Protein AF-A0A521UTS9-F1 (afdb_monomer)

Mean predicted aligned error: 3.98 Å

Structure (mmCIF, N/CA/C/O backbone):
data_AF-A0A521UTS9-F1
#
_entry.id   AF-A0A521UTS9-F1
#
loop_
_atom_site.group_PDB
_atom_site.id
_atom_site.type_symbol
_atom_site.label_atom_id
_atom_site.label_alt_id
_atom_site.label_comp_id
_atom_site.label_asym_id
_atom_site.label_entity_id
_atom_site.label_seq_id
_atom_site.pdbx_PDB_ins_code
_atom_site.Cartn_x
_atom_site.Cartn_y
_atom_site.Cartn_z
_atom_site.occupancy
_atom_site.B_iso_or_equiv
_atom_site.auth_seq_id
_atom_site.auth_comp_id
_atom_site.auth_asym_id
_atom_site.auth_atom_id
_atom_site.pdbx_PDB_model_num
ATOM 1 N N . MET A 1 1 ? 2.940 -6.230 -31.001 1.00 68.81 1 MET A N 1
ATOM 2 C CA . MET A 1 1 ? 2.112 -7.121 -30.153 1.00 68.81 1 MET A CA 1
ATOM 3 C C . MET A 1 1 ? 2.941 -8.11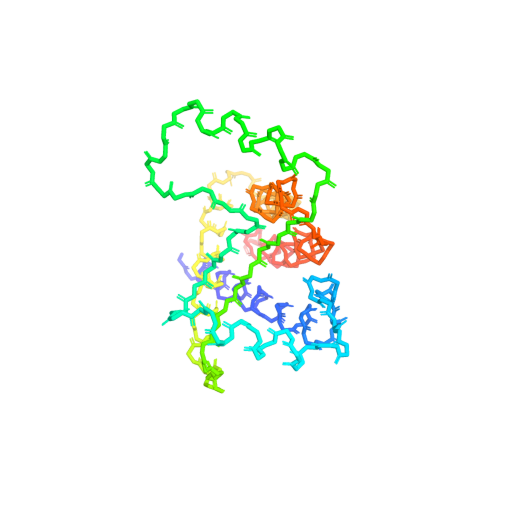3 -29.334 1.00 68.81 1 MET A C 1
ATOM 5 O O . MET A 1 1 ? 2.906 -7.998 -28.119 1.00 68.81 1 MET A O 1
ATOM 9 N N . LYS A 1 2 ? 3.747 -9.016 -29.929 1.00 85.44 2 LYS A N 1
ATOM 10 C CA . LYS A 1 2 ? 4.565 -9.989 -29.156 1.00 85.44 2 LYS A CA 1
ATOM 11 C C . LYS A 1 2 ? 5.476 -9.336 -28.099 1.00 85.44 2 LYS A C 1
ATOM 13 O O . LYS A 1 2 ? 5.487 -9.767 -26.956 1.00 85.44 2 LYS A O 1
ATOM 18 N N . LYS A 1 3 ? 6.152 -8.234 -28.456 1.00 90.62 3 LYS A N 1
ATOM 19 C CA . LYS A 1 3 ? 7.012 -7.467 -27.535 1.00 90.62 3 LYS A CA 1
ATOM 20 C C . LYS A 1 3 ? 6.255 -6.943 -26.307 1.00 90.62 3 LYS A C 1
ATOM 22 O O . LYS A 1 3 ? 6.769 -7.046 -25.202 1.00 90.62 3 LYS A O 1
ATOM 27 N N . GLN A 1 4 ? 5.042 -6.421 -26.497 1.00 94.25 4 GLN A N 1
ATOM 28 C CA . GLN A 1 4 ? 4.205 -5.910 -25.406 1.00 94.25 4 GLN A CA 1
ATOM 29 C C . GLN A 1 4 ? 3.688 -7.044 -24.523 1.00 94.25 4 GLN A C 1
ATOM 31 O O . GLN A 1 4 ? 3.739 -6.920 -23.309 1.00 94.25 4 GLN A O 1
ATOM 36 N N . LEU A 1 5 ? 3.285 -8.172 -25.118 1.00 97.06 5 LEU A N 1
ATOM 37 C CA . LEU A 1 5 ? 2.848 -9.344 -24.360 1.00 97.06 5 LEU A CA 1
ATOM 38 C C . LEU A 1 5 ? 3.951 -9.853 -23.421 1.00 97.06 5 LEU A C 1
ATO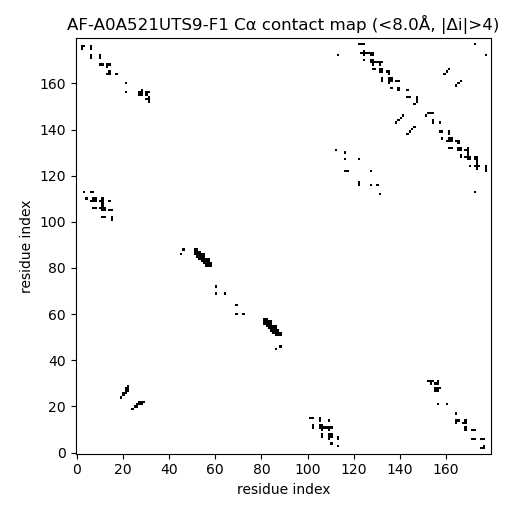M 40 O O . LEU A 1 5 ? 3.704 -10.037 -22.235 1.00 97.06 5 LEU A O 1
ATOM 44 N N . THR A 1 6 ? 5.179 -10.021 -23.923 1.00 97.69 6 THR A N 1
ATOM 45 C CA . THR A 1 6 ? 6.315 -10.430 -23.081 1.00 97.69 6 THR A CA 1
ATOM 46 C C . THR A 1 6 ? 6.632 -9.390 -22.007 1.00 97.69 6 THR A C 1
ATOM 48 O O . THR A 1 6 ? 6.890 -9.762 -20.866 1.00 97.69 6 THR A O 1
ATOM 51 N N . ALA A 1 7 ? 6.568 -8.096 -22.347 1.00 97.88 7 ALA A N 1
ATOM 52 C CA . ALA A 1 7 ? 6.775 -7.014 -21.387 1.00 97.88 7 ALA A CA 1
ATOM 53 C C . ALA A 1 7 ? 5.783 -7.120 -20.218 1.00 97.88 7 ALA A C 1
ATOM 55 O O . ALA A 1 7 ? 6.201 -7.125 -19.064 1.00 97.88 7 ALA A O 1
ATOM 56 N N . THR A 1 8 ? 4.497 -7.277 -20.542 1.00 98.50 8 THR A N 1
ATOM 57 C CA . THR A 1 8 ? 3.388 -7.407 -19.595 1.00 98.50 8 THR A CA 1
ATOM 58 C C . THR A 1 8 ? 3.524 -8.640 -18.716 1.00 98.50 8 THR A C 1
ATOM 60 O O . THR A 1 8 ? 3.451 -8.514 -17.500 1.00 98.50 8 THR A O 1
ATOM 63 N N . VAL A 1 9 ? 3.739 -9.821 -19.304 1.00 98.62 9 VAL A N 1
ATOM 64 C CA . VAL A 1 9 ? 3.793 -11.074 -18.537 1.00 98.62 9 VAL A CA 1
ATOM 65 C C . VAL A 1 9 ? 4.951 -11.053 -17.545 1.00 98.62 9 VAL A C 1
ATOM 67 O O . VAL A 1 9 ? 4.753 -11.343 -16.370 1.00 98.62 9 VAL A O 1
ATOM 70 N N . VAL A 1 10 ? 6.149 -10.665 -17.987 1.00 98.62 10 VAL A N 1
ATOM 71 C CA . VAL A 1 10 ? 7.324 -10.662 -17.106 1.00 98.62 10 VAL A CA 1
ATOM 72 C C . VAL A 1 10 ? 7.216 -9.565 -16.046 1.00 98.62 10 VAL A C 1
ATOM 74 O O . VAL A 1 10 ? 7.507 -9.831 -14.886 1.00 98.62 10 VAL A O 1
ATOM 77 N N . ALA A 1 11 ? 6.743 -8.364 -16.399 1.00 98.75 11 ALA A N 1
ATOM 78 C CA . ALA A 1 11 ? 6.516 -7.314 -15.408 1.00 98.75 11 ALA A CA 1
ATOM 79 C C . ALA A 1 11 ? 5.457 -7.730 -14.375 1.00 98.75 11 ALA A C 1
ATOM 81 O O . ALA A 1 11 ? 5.694 -7.557 -13.188 1.00 98.75 11 ALA A O 1
ATOM 82 N N . GLY A 1 12 ? 4.345 -8.345 -14.790 1.00 98.62 12 GLY A N 1
ATOM 83 C CA . GLY A 1 12 ? 3.326 -8.845 -13.863 1.00 98.62 12 GLY A CA 1
ATOM 84 C C . GLY A 1 12 ? 3.862 -9.931 -12.928 1.00 98.62 12 GLY A C 1
ATOM 85 O O . GLY A 1 12 ? 3.577 -9.903 -11.738 1.00 98.62 12 GLY A O 1
ATOM 86 N N . ILE A 1 13 ? 4.721 -10.831 -13.422 1.00 98.69 13 ILE A N 1
ATOM 87 C CA . ILE A 1 13 ? 5.405 -11.818 -12.569 1.00 98.69 13 ILE A CA 1
ATOM 88 C C . ILE A 1 13 ? 6.350 -11.133 -11.572 1.00 98.69 13 ILE A C 1
ATOM 90 O O . ILE A 1 13 ? 6.403 -11.554 -10.422 1.00 98.69 13 ILE A O 1
ATOM 94 N N . ILE A 1 14 ? 7.074 -10.084 -11.978 1.00 98.69 14 ILE A N 1
ATOM 95 C CA . ILE A 1 14 ? 7.928 -9.304 -11.066 1.00 98.69 14 ILE A CA 1
ATOM 96 C C . ILE A 1 14 ? 7.086 -8.663 -9.959 1.00 98.69 14 ILE A C 1
ATOM 98 O O . ILE A 1 14 ? 7.451 -8.775 -8.790 1.00 98.69 14 ILE A O 1
ATOM 102 N N . LEU A 1 15 ? 5.959 -8.031 -10.314 1.00 98.56 15 LEU A N 1
ATOM 103 C CA . LEU A 1 15 ? 5.040 -7.434 -9.342 1.00 98.56 15 LEU A CA 1
ATOM 104 C C . LEU A 1 15 ? 4.539 -8.494 -8.348 1.00 98.56 15 LEU A C 1
ATOM 106 O O . LEU A 1 15 ? 4.684 -8.300 -7.142 1.00 98.56 15 LEU A O 1
ATOM 110 N N . PHE A 1 16 ? 4.047 -9.627 -8.848 1.00 98.06 16 PHE A N 1
ATOM 111 C CA . PHE A 1 16 ? 3.505 -10.713 -8.030 1.00 98.06 16 PHE A CA 1
ATOM 112 C C . PHE A 1 16 ? 4.560 -11.358 -7.120 1.00 98.06 16 PHE A C 1
ATOM 114 O O . PHE A 1 16 ? 4.338 -11.566 -5.929 1.00 98.06 16 PHE A O 1
ATOM 121 N N . ALA A 1 17 ? 5.745 -11.653 -7.658 1.00 98.00 17 ALA A N 1
ATOM 122 C CA . ALA A 1 17 ? 6.826 -12.262 -6.889 1.00 98.00 17 ALA A CA 1
ATOM 123 C C . ALA A 1 17 ? 7.334 -11.327 -5.784 1.00 98.00 17 ALA A C 1
ATOM 125 O O . ALA A 1 17 ? 7.634 -11.787 -4.681 1.00 98.00 17 ALA A O 1
ATOM 126 N N . TRP A 1 18 ? 7.400 -10.020 -6.054 1.00 98.19 18 TRP A N 1
ATOM 127 C CA . TRP A 1 18 ? 7.794 -9.043 -5.046 1.00 98.19 18 TRP A CA 1
ATOM 128 C C . TRP A 1 18 ? 6.834 -9.021 -3.857 1.00 98.19 18 TRP A C 1
ATOM 130 O O . TRP A 1 18 ? 7.312 -8.965 -2.733 1.00 98.19 18 TRP A O 1
ATOM 140 N N . GLN A 1 19 ? 5.518 -9.142 -4.069 1.00 95.19 19 GLN A N 1
ATOM 141 C CA . GLN A 1 19 ? 4.546 -9.188 -2.965 1.00 95.19 19 GLN A CA 1
ATOM 142 C C . GLN A 1 19 ? 4.855 -10.332 -1.988 1.00 95.19 19 GLN A C 1
ATOM 144 O O . GLN A 1 19 ? 4.824 -10.147 -0.775 1.00 95.19 19 GLN A O 1
ATOM 149 N N . PHE A 1 20 ? 5.214 -11.517 -2.491 1.00 92.88 20 PHE A N 1
ATOM 150 C CA . PHE A 1 20 ? 5.638 -12.614 -1.618 1.00 92.88 20 PHE A CA 1
ATOM 151 C C . PHE A 1 20 ? 6.921 -12.266 -0.852 1.00 92.88 20 PHE A C 1
ATOM 153 O O . PHE A 1 20 ? 7.034 -12.539 0.343 1.00 92.88 20 PHE A O 1
ATOM 160 N N . VAL A 1 21 ? 7.889 -11.647 -1.528 1.00 96.81 21 VAL A N 1
ATOM 161 C CA . VAL A 1 21 ? 9.152 -11.245 -0.903 1.00 96.81 21 VAL A CA 1
ATOM 162 C C . VAL A 1 21 ? 8.919 -10.192 0.182 1.00 96.81 21 VAL A C 1
ATOM 164 O O . VAL A 1 21 ? 9.443 -10.352 1.283 1.00 96.81 21 VAL A O 1
ATOM 167 N N . SER A 1 22 ? 8.124 -9.154 -0.083 1.00 96.75 22 SER A N 1
ATOM 168 C CA . SER A 1 22 ? 7.889 -8.061 0.862 1.00 96.75 22 SER A CA 1
ATOM 169 C C . SER A 1 22 ? 7.083 -8.513 2.078 1.00 96.75 22 SER A C 1
ATOM 171 O O . SER A 1 22 ? 7.463 -8.192 3.204 1.00 96.75 22 SER A O 1
ATOM 173 N N . TRP A 1 23 ? 6.031 -9.313 1.880 1.00 95.06 23 TRP A N 1
ATOM 174 C CA . TRP A 1 23 ? 5.165 -9.778 2.967 1.00 95.06 23 TRP A CA 1
ATOM 175 C C . TRP A 1 23 ? 5.730 -10.978 3.725 1.00 95.06 23 TRP A C 1
ATOM 177 O O . TRP A 1 23 ? 5.789 -10.950 4.950 1.00 95.06 23 TRP A O 1
ATOM 187 N N . ALA A 1 24 ? 6.138 -12.038 3.026 1.00 91.31 24 ALA A N 1
ATOM 188 C CA . ALA A 1 24 ? 6.469 -13.309 3.667 1.00 91.31 24 ALA A CA 1
ATOM 189 C C . ALA A 1 24 ? 7.967 -13.468 3.945 1.00 91.31 24 ALA A C 1
ATOM 191 O O . ALA A 1 24 ? 8.344 -13.905 5.029 1.00 91.31 24 ALA A O 1
ATOM 192 N N . ALA A 1 25 ? 8.828 -13.137 2.977 1.00 95.19 25 ALA A N 1
ATOM 193 C CA . ALA A 1 25 ? 10.262 -13.411 3.105 1.00 95.19 25 ALA A CA 1
ATOM 194 C C . ALA A 1 25 ? 11.002 -12.351 3.935 1.00 95.19 25 ALA A C 1
ATOM 196 O O . ALA A 1 25 ? 11.866 -12.692 4.740 1.00 95.19 25 ALA A O 1
ATOM 197 N N . LEU A 1 26 ? 10.681 -11.073 3.723 1.00 96.00 26 LEU A N 1
ATOM 198 C CA . LEU A 1 26 ? 11.345 -9.939 4.369 1.00 96.00 26 LEU A CA 1
ATOM 199 C C . LEU A 1 26 ? 10.515 -9.317 5.496 1.00 96.00 26 LEU A C 1
ATOM 201 O O . LEU A 1 26 ? 11.066 -8.560 6.290 1.00 96.00 26 LEU A O 1
ATOM 205 N N . ASN A 1 27 ? 9.215 -9.628 5.567 1.00 95.25 27 ASN A N 1
ATOM 206 C CA . ASN A 1 27 ? 8.275 -9.069 6.542 1.00 95.25 27 ASN A CA 1
ATOM 207 C C . ASN A 1 27 ? 8.352 -7.533 6.642 1.00 95.25 27 ASN A C 1
ATOM 209 O O . ASN A 1 27 ? 8.296 -6.945 7.723 1.00 95.25 27 ASN A O 1
ATOM 213 N N . ILE A 1 28 ? 8.494 -6.873 5.492 1.00 96.44 28 ILE A N 1
ATOM 214 C CA . ILE A 1 28 ? 8.571 -5.412 5.394 1.00 96.44 28 ILE A CA 1
ATOM 215 C C . ILE A 1 28 ? 7.271 -4.782 5.919 1.00 96.44 28 ILE A C 1
ATOM 217 O O . ILE A 1 28 ? 7.302 -3.690 6.480 1.00 96.44 28 ILE A O 1
ATOM 221 N N . HIS A 1 29 ? 6.155 -5.505 5.794 1.00 96.75 29 HIS A N 1
ATOM 222 C CA . HIS A 1 29 ? 4.838 -5.077 6.251 1.00 96.75 29 HIS A CA 1
ATOM 223 C C . HIS A 1 29 ? 4.484 -5.489 7.692 1.00 96.75 29 HIS A C 1
ATOM 225 O O . HIS A 1 29 ? 3.326 -5.421 8.103 1.00 96.75 29 HIS A O 1
ATOM 231 N N . GLY A 1 30 ? 5.453 -5.950 8.487 1.00 93.69 30 GLY A N 1
ATOM 232 C CA . GLY A 1 30 ? 5.182 -6.381 9.862 1.00 93.69 30 GLY A CA 1
ATOM 233 C C . GLY A 1 30 ? 4.693 -5.252 10.778 1.00 93.69 30 GLY A C 1
ATOM 234 O O . GLY A 1 30 ? 4.075 -5.514 11.805 1.00 93.69 30 GLY A O 1
ATOM 235 N N . SER A 1 31 ? 4.954 -3.992 10.420 1.00 92.19 31 SER A N 1
ATOM 236 C CA . SER A 1 31 ? 4.551 -2.818 11.206 1.00 92.19 31 SER A CA 1
ATOM 237 C C . SER A 1 31 ? 3.088 -2.407 11.010 1.00 92.19 31 SER A C 1
ATOM 239 O O . SER A 1 31 ? 2.557 -1.611 11.786 1.00 92.19 31 SER A O 1
ATOM 241 N N . GLU A 1 32 ? 2.445 -2.939 9.975 1.00 93.25 32 GLU A N 1
ATOM 242 C CA . GLU A 1 32 ? 1.083 -2.634 9.556 1.00 93.25 32 GLU A CA 1
ATOM 243 C C . GLU A 1 32 ? 0.055 -3.366 10.428 1.00 93.25 32 GLU A C 1
ATOM 245 O O . GLU A 1 32 ? -1.085 -2.921 10.548 1.00 93.25 32 GLU A O 1
ATOM 250 N N . THR A 1 33 ? 0.460 -4.461 11.079 1.00 90.75 33 THR A N 1
ATOM 251 C CA . THR A 1 33 ? -0.376 -5.238 11.999 1.00 90.75 33 THR A CA 1
ATOM 252 C C . THR A 1 33 ? 0.395 -5.566 13.269 1.00 90.75 33 THR A C 1
ATOM 254 O O . THR A 1 33 ? 1.414 -6.251 13.223 1.00 90.75 33 THR A O 1
ATOM 257 N N . GLN A 1 34 ? -0.100 -5.113 14.418 1.00 91.19 34 GLN A N 1
ATOM 258 C CA . GLN A 1 34 ? 0.551 -5.349 15.706 1.00 91.19 34 GLN A CA 1
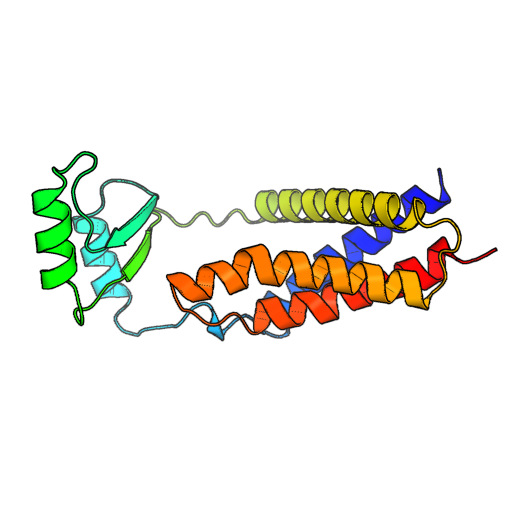ATOM 259 C C . GLN A 1 34 ? -0.068 -6.538 16.442 1.00 91.19 34 GLN A C 1
ATOM 261 O O . GLN A 1 34 ? -1.286 -6.701 16.479 1.00 91.19 34 GLN A O 1
ATOM 266 N N . TYR A 1 35 ? 0.787 -7.346 17.067 1.00 94.81 35 TYR A N 1
ATOM 267 C CA . TYR A 1 35 ? 0.368 -8.403 17.981 1.00 94.81 35 TYR A CA 1
ATOM 268 C C . TYR A 1 35 ? 0.026 -7.833 19.365 1.00 94.81 35 TYR A C 1
ATOM 270 O O . TYR A 1 35 ? 0.684 -6.912 19.851 1.00 94.81 35 TYR A O 1
ATOM 278 N N . THR A 1 36 ? -0.967 -8.427 20.029 1.00 95.75 36 THR A N 1
ATOM 279 C CA . THR A 1 36 ? -1.275 -8.168 21.437 1.00 95.75 36 THR A CA 1
ATOM 280 C C . THR A 1 36 ? -1.640 -9.464 22.151 1.00 95.75 36 THR A C 1
ATOM 282 O O . THR A 1 36 ? -2.404 -10.281 21.639 1.00 95.75 36 THR A O 1
ATOM 285 N N . GLU A 1 37 ? -1.134 -9.639 23.370 1.00 98.00 37 GLU A N 1
ATOM 286 C CA . GLU A 1 37 ? -1.442 -10.800 24.216 1.00 98.00 37 GLU A CA 1
ATOM 287 C C . GLU A 1 37 ? -2.931 -10.857 24.602 1.00 98.00 37 GLU A C 1
ATOM 289 O O . GLU A 1 37 ? -3.484 -11.934 24.812 1.00 98.00 37 GLU A O 1
ATOM 294 N N . ASN A 1 38 ? -3.619 -9.708 24.597 1.00 97.81 38 ASN A N 1
ATOM 295 C CA . ASN A 1 38 ? -5.040 -9.594 24.935 1.00 97.81 38 ASN A CA 1
ATOM 296 C C . ASN A 1 38 ? -5.990 -9.933 23.772 1.00 97.81 38 ASN A C 1
ATOM 298 O O . ASN A 1 38 ? -7.202 -9.748 23.897 1.00 97.81 38 ASN A O 1
ATOM 302 N N . GLN A 1 39 ? -5.478 -10.433 22.641 1.00 97.00 39 GLN A N 1
ATOM 303 C CA . GLN A 1 39 ? -6.282 -10.712 21.445 1.00 97.00 39 GLN A CA 1
ATOM 304 C C . GLN A 1 39 ? -7.477 -11.638 21.717 1.00 97.00 39 GLN A C 1
ATOM 306 O O . GLN A 1 39 ? -8.532 -11.444 21.124 1.00 97.00 39 GLN A O 1
ATOM 311 N N . GLY A 1 40 ? -7.355 -12.596 22.646 1.00 97.75 40 GLY A N 1
ATOM 312 C CA . GLY A 1 40 ? -8.452 -13.499 23.010 1.00 97.75 40 GLY A CA 1
ATOM 313 C C . GLY A 1 40 ? -9.646 -12.757 23.614 1.00 97.75 40 GLY A C 1
ATOM 314 O O . GLY A 1 40 ? -10.759 -12.874 23.110 1.00 97.75 40 GLY A O 1
ATOM 315 N N . ALA A 1 41 ? -9.396 -11.923 24.628 1.00 98.12 41 ALA A N 1
ATOM 316 C CA . ALA A 1 41 ? -10.433 -11.119 25.274 1.00 98.12 41 ALA A CA 1
ATOM 317 C C . ALA A 1 41 ? -11.053 -10.090 24.312 1.00 98.12 41 ALA A C 1
ATOM 319 O O . ALA A 1 41 ? -12.261 -9.858 24.328 1.00 98.12 41 ALA A O 1
ATOM 320 N N . ILE A 1 42 ? -10.234 -9.496 23.436 1.00 97.19 42 ILE A N 1
ATOM 321 C CA . ILE A 1 42 ? -10.709 -8.556 22.413 1.00 97.19 42 ILE A CA 1
ATOM 322 C C . ILE A 1 42 ? -11.631 -9.273 21.419 1.00 97.19 42 ILE A C 1
ATOM 324 O O . ILE A 1 42 ? -12.724 -8.786 21.141 1.00 97.19 42 ILE A O 1
ATOM 328 N N . LEU A 1 43 ? -11.226 -10.436 20.900 1.00 97.19 43 LEU A N 1
ATOM 329 C CA . LEU A 1 43 ? -12.030 -11.210 19.953 1.00 97.19 43 LEU A CA 1
ATOM 330 C C . LEU A 1 43 ? -13.336 -11.711 20.576 1.00 97.19 43 LEU A C 1
ATOM 332 O O . LEU A 1 43 ? -14.366 -11.679 19.904 1.00 97.19 43 LEU A O 1
ATOM 336 N N . GLU A 1 44 ? -13.318 -12.119 21.847 1.00 97.56 44 GLU A N 1
ATOM 337 C CA . GLU A 1 44 ? -14.528 -12.498 22.581 1.00 97.56 44 GLU A CA 1
ATOM 338 C C . GLU A 1 44 ? -15.510 -11.321 22.657 1.00 97.56 44 GLU A C 1
ATOM 340 O O . GLU A 1 44 ? -16.658 -11.449 22.222 1.00 97.56 44 GLU A O 1
ATOM 345 N N . ALA A 1 45 ? -15.042 -10.145 23.090 1.00 97.44 45 ALA A N 1
ATOM 346 C CA . ALA A 1 45 ? -15.863 -8.939 23.160 1.00 97.44 45 ALA A CA 1
ATOM 347 C C . ALA A 1 45 ? -16.419 -8.527 21.787 1.00 97.44 45 ALA A C 1
ATOM 349 O O . ALA A 1 45 ? -17.596 -8.182 21.680 1.00 97.44 45 ALA A O 1
ATOM 350 N N . LEU A 1 46 ? -15.611 -8.601 20.724 1.00 97.31 46 LEU A N 1
ATOM 351 C CA . LEU A 1 46 ? -16.075 -8.327 19.362 1.00 97.31 46 LEU A CA 1
ATOM 352 C C . LEU A 1 46 ? -17.138 -9.339 18.925 1.00 97.31 46 LEU A C 1
ATOM 354 O O . LEU A 1 46 ? -18.187 -8.934 18.435 1.00 97.31 46 LEU A O 1
ATOM 358 N N . SER A 1 47 ? -16.919 -10.635 19.152 1.00 96.25 47 SER A N 1
ATOM 359 C CA . SER A 1 47 ? -17.864 -11.686 18.753 1.00 96.25 47 SER A CA 1
ATOM 360 C C . SER A 1 47 ? -19.214 -11.599 19.466 1.00 96.25 47 SER A C 1
ATOM 362 O O . SER A 1 47 ? -20.246 -11.886 18.863 1.00 96.25 47 SER A O 1
ATOM 364 N N . ALA A 1 48 ? -19.221 -11.150 20.724 1.00 97.31 48 ALA A N 1
ATOM 365 C CA . ALA A 1 48 ? -20.439 -10.966 21.505 1.00 97.31 48 ALA A CA 1
ATOM 366 C C . ALA A 1 48 ? -21.272 -9.756 21.044 1.00 97.31 48 ALA A C 1
ATOM 368 O O . ALA A 1 48 ? -22.479 -9.726 21.277 1.00 97.31 48 ALA A O 1
ATOM 369 N N . ASN A 1 49 ? -20.643 -8.764 20.400 1.00 96.69 49 ASN A N 1
ATOM 370 C CA . ASN A 1 49 ? -21.276 -7.481 20.072 1.00 96.69 49 ASN A CA 1
ATOM 371 C C . ASN A 1 49 ? -21.432 -7.222 18.562 1.00 96.69 49 ASN A C 1
ATOM 373 O O . ASN A 1 49 ? -22.255 -6.394 18.173 1.00 96.69 49 ASN A O 1
ATOM 377 N N . LEU A 1 50 ? -20.683 -7.916 17.698 1.00 96.44 50 LEU A N 1
ATOM 378 C CA . LEU A 1 50 ? -20.736 -7.752 16.244 1.00 96.44 50 LEU A CA 1
ATOM 379 C C . LEU A 1 50 ? -21.474 -8.917 15.580 1.00 96.44 50 LEU A C 1
ATOM 381 O O . LEU A 1 50 ? -21.035 -10.066 15.572 1.00 96.44 50 LEU A O 1
ATOM 385 N N . SER A 1 51 ? -22.610 -8.602 14.960 1.00 92.38 51 SER A N 1
ATOM 386 C CA . SER A 1 51 ? -23.495 -9.595 14.347 1.00 92.38 51 SER A CA 1
ATOM 387 C C . SER A 1 51 ? -23.145 -9.948 12.900 1.00 92.38 51 SER A C 1
ATOM 389 O O . SER A 1 51 ? -23.750 -10.875 12.357 1.00 92.38 51 SER A O 1
ATOM 391 N N . ALA A 1 52 ? -22.180 -9.278 12.267 1.00 94.88 52 ALA A N 1
ATOM 392 C CA . ALA A 1 52 ? -21.814 -9.479 10.865 1.00 94.88 52 ALA A CA 1
ATOM 393 C C . ALA A 1 52 ? -20.314 -9.259 10.624 1.00 94.88 52 ALA A C 1
ATOM 395 O O . ALA A 1 52 ? -19.637 -8.631 11.432 1.00 94.88 52 ALA A O 1
ATOM 396 N N . ASP A 1 53 ? -19.818 -9.783 9.503 1.00 96.38 53 ASP A N 1
ATOM 397 C CA . ASP A 1 53 ? -18.504 -9.413 8.977 1.00 96.38 53 ASP A CA 1
ATOM 398 C C . ASP A 1 53 ? -18.537 -7.954 8.502 1.00 96.38 53 ASP A C 1
ATOM 400 O O . ASP A 1 53 ? -19.546 -7.498 7.952 1.00 96.38 53 ASP A O 1
ATOM 404 N N . GLY A 1 54 ? -17.429 -7.231 8.658 1.00 95.88 54 GLY A N 1
ATOM 405 C CA . GLY A 1 54 ? -17.335 -5.858 8.168 1.00 95.88 54 GLY A CA 1
ATOM 406 C C . GLY A 1 54 ? -16.186 -5.050 8.754 1.00 95.88 54 GLY A C 1
ATOM 407 O O . GLY A 1 54 ? -15.416 -5.528 9.586 1.00 95.88 54 GLY A O 1
ATOM 408 N N . THR A 1 55 ? -16.098 -3.796 8.313 1.00 95.88 55 THR A N 1
ATOM 409 C CA . THR A 1 55 ? -15.174 -2.799 8.857 1.00 95.88 55 THR A CA 1
ATOM 410 C C . THR A 1 55 ? -15.962 -1.756 9.638 1.00 95.88 55 THR A C 1
ATOM 412 O O . THR A 1 55 ? -16.856 -1.107 9.097 1.00 95.88 55 THR A O 1
ATOM 415 N N . TYR A 1 56 ? -15.616 -1.596 10.910 1.00 95.44 56 TYR A N 1
ATOM 416 C CA . TYR A 1 56 ? -16.312 -0.740 11.863 1.00 95.44 56 TYR A CA 1
ATOM 417 C C . TYR A 1 56 ? -15.375 0.362 12.341 1.00 95.44 56 TYR A C 1
ATOM 419 O O . TYR A 1 56 ? -14.342 0.069 12.938 1.00 95.44 56 TYR A O 1
ATOM 427 N N . PHE A 1 57 ? -15.740 1.621 12.110 1.00 94.56 57 PHE A N 1
ATOM 428 C CA . PHE A 1 57 ? -15.106 2.758 12.771 1.00 94.56 57 PHE A CA 1
ATOM 429 C C . PHE A 1 57 ? -15.862 3.049 14.068 1.00 94.56 57 PHE A C 1
ATOM 431 O O . PHE A 1 57 ? -17.092 3.127 14.066 1.00 94.56 57 PHE A O 1
ATOM 438 N N . MET A 1 58 ? -15.145 3.153 15.185 1.00 94.75 58 MET A N 1
ATOM 439 C CA . MET A 1 58 ? -15.748 3.279 16.508 1.00 94.75 58 MET A CA 1
ATOM 440 C C . MET A 1 58 ? -15.014 4.304 17.386 1.00 94.75 58 MET A C 1
ATOM 442 O O . MET A 1 58 ? -13.785 4.278 17.441 1.00 94.75 58 MET A O 1
ATOM 446 N N . PRO A 1 59 ? -15.750 5.149 18.130 1.00 94.56 59 PRO A N 1
ATOM 447 C CA . PRO A 1 59 ? -17.208 5.272 18.088 1.00 94.56 59 PRO A CA 1
ATOM 448 C C . PRO A 1 59 ? -17.679 6.030 16.837 1.00 94.56 59 PRO A C 1
ATOM 450 O O . PRO A 1 59 ? -16.946 6.829 16.258 1.00 94.56 59 PRO A O 1
ATOM 453 N N . GLN A 1 60 ? -18.929 5.798 16.439 1.00 93.19 60 GLN A N 1
ATOM 454 C CA . GLN A 1 60 ? -19.574 6.485 15.322 1.00 93.19 60 GLN A CA 1
ATOM 455 C C . GLN A 1 60 ? -21.062 6.695 15.626 1.00 93.19 60 GLN A C 1
ATOM 457 O O . GLN A 1 60 ? -21.691 5.852 16.266 1.00 93.19 60 GLN A O 1
ATOM 462 N N . LEU A 1 61 ? -21.628 7.810 15.158 1.00 93.81 61 LEU A N 1
ATOM 463 C CA . LEU A 1 61 ? -23.070 8.053 15.222 1.00 93.81 61 LEU A CA 1
ATOM 464 C C . LEU A 1 61 ? -23.850 7.126 14.284 1.00 93.81 61 LEU A C 1
ATOM 466 O O . LEU A 1 61 ? -23.333 6.646 13.270 1.00 93.81 61 LEU A O 1
ATOM 470 N N . ALA A 1 62 ? -25.128 6.928 14.606 1.00 93.00 62 ALA A N 1
ATOM 471 C CA . ALA A 1 62 ? -26.040 6.207 13.737 1.00 93.00 62 ALA A CA 1
ATOM 472 C C . ALA A 1 62 ? -26.154 6.908 12.365 1.00 93.00 62 ALA A C 1
ATOM 474 O O . ALA A 1 62 ? -26.142 8.144 12.285 1.00 93.00 62 ALA A O 1
ATOM 475 N N . PRO A 1 63 ? -26.287 6.148 11.263 1.00 92.25 63 PRO A N 1
ATOM 476 C CA . PRO A 1 63 ? -26.529 6.733 9.952 1.00 92.25 63 PRO A CA 1
ATOM 477 C C . PRO A 1 63 ? -27.765 7.640 9.970 1.00 92.25 63 PRO A C 1
ATOM 479 O O . PRO A 1 63 ? -28.840 7.229 10.400 1.00 92.25 63 PRO A O 1
ATOM 482 N N . GLY A 1 64 ? -27.614 8.874 9.486 1.00 93.38 64 GLY A N 1
ATOM 483 C CA . GLY A 1 64 ? -28.708 9.847 9.430 1.00 93.38 64 GLY A CA 1
ATOM 484 C C . GLY A 1 64 ? -28.923 10.679 10.700 1.00 93.38 64 GLY A C 1
ATOM 485 O O . GLY A 1 64 ? -29.865 11.469 10.717 1.00 93.38 64 GLY A O 1
ATOM 486 N N . SER A 1 65 ? -28.063 10.567 11.723 1.00 94.31 65 SER A N 1
ATOM 487 C CA . SER A 1 65 ? -28.135 11.428 12.914 1.00 94.31 65 SER A CA 1
ATOM 488 C C . SER A 1 65 ? -28.162 12.930 12.554 1.00 94.31 65 SER A C 1
ATOM 490 O O . SER A 1 65 ? -27.387 13.365 11.688 1.00 94.31 65 SER A O 1
ATOM 492 N N . PRO A 1 66 ? -29.013 13.742 13.219 1.00 94.94 66 PRO A N 1
ATOM 493 C CA . PRO A 1 66 ? -29.102 15.189 13.026 1.00 94.94 66 PRO A CA 1
ATOM 494 C C . PRO A 1 66 ? -27.756 15.922 13.132 1.00 94.94 66 PRO A C 1
ATOM 496 O O . PRO A 1 66 ? -26.884 15.558 13.917 1.00 94.94 66 PRO A O 1
ATOM 499 N N . LYS A 1 67 ? -27.605 17.032 12.396 1.00 91.94 67 LYS A N 1
ATOM 500 C CA . LYS A 1 67 ? -26.365 17.839 12.388 1.00 91.94 67 LYS A CA 1
ATOM 501 C C . LYS A 1 67 ? -25.945 18.349 13.770 1.00 91.94 67 LYS A C 1
ATOM 503 O O . LYS A 1 67 ? -24.753 18.493 14.021 1.00 91.94 67 LYS A O 1
ATOM 508 N N . GLU A 1 68 ? -26.899 18.644 14.648 1.00 93.50 68 GLU A N 1
ATOM 509 C CA . GLU A 1 68 ? -26.579 19.111 16.000 1.00 93.50 68 GLU A CA 1
ATOM 510 C C . GLU A 1 68 ? -25.997 17.987 16.868 1.00 93.50 68 GLU A C 1
ATOM 512 O O . GLU A 1 68 ? -25.011 18.215 17.565 1.00 93.50 68 GLU A O 1
ATOM 517 N N . GLU A 1 69 ? -26.491 16.751 16.730 1.00 93.56 69 GLU A N 1
ATOM 518 C CA . GLU A 1 69 ? -25.884 15.579 17.380 1.00 93.56 69 GLU A CA 1
ATOM 519 C C . GLU A 1 69 ? -24.459 15.328 16.872 1.00 93.56 69 GLU A C 1
ATOM 521 O O . GLU A 1 69 ? -23.574 15.002 17.658 1.00 93.56 69 GLU A O 1
ATOM 526 N N . GLN A 1 70 ? -24.199 15.555 15.578 1.00 91.81 70 GLN A N 1
ATOM 527 C CA . GLN A 1 70 ? -22.853 15.421 15.004 1.00 91.81 70 GLN A CA 1
ATOM 528 C C . GLN A 1 70 ? -21.847 16.377 15.652 1.00 91.81 70 GLN A C 1
ATOM 530 O O . GLN A 1 70 ? -20.736 15.965 15.979 1.00 91.81 70 GLN A O 1
ATOM 535 N N . LYS A 1 71 ? -22.221 17.642 15.879 1.00 91.75 71 LYS A N 1
ATOM 536 C CA . LYS A 1 71 ? -21.331 18.617 16.532 1.00 91.75 71 LYS A CA 1
ATOM 537 C C . LYS A 1 71 ? -21.032 18.238 17.979 1.00 91.75 71 LYS A C 1
ATOM 539 O O . LYS A 1 71 ? -19.878 18.306 18.395 1.00 91.75 71 LYS A O 1
ATOM 544 N N . VAL A 1 72 ? -22.062 17.844 18.732 1.00 94.19 72 VAL A N 1
ATOM 545 C CA . VAL A 1 72 ? -21.908 17.413 20.130 1.00 94.19 72 VAL A CA 1
ATOM 546 C C . VAL A 1 72 ? -20.984 16.200 20.200 1.00 94.19 72 VAL A C 1
ATOM 548 O O . VAL A 1 72 ? -19.995 16.231 20.928 1.00 94.19 72 VAL A O 1
ATOM 551 N N . PHE A 1 73 ? -21.230 15.194 19.359 1.00 94.25 73 PHE A N 1
ATOM 552 C CA . PHE A 1 73 ? -20.414 13.987 19.289 1.00 94.25 73 PHE A CA 1
ATOM 553 C C . PHE A 1 73 ? -18.941 14.283 18.979 1.00 94.25 73 PHE A C 1
ATOM 555 O O . PHE A 1 73 ? -18.055 13.770 19.658 1.00 94.25 73 PHE A O 1
ATOM 562 N N . MET A 1 74 ? -18.656 15.149 18.000 1.00 90.75 74 MET A N 1
ATOM 563 C CA . MET A 1 74 ? -17.275 15.521 17.658 1.00 90.75 74 MET A CA 1
ATOM 564 C C . MET A 1 74 ? -16.542 16.181 18.834 1.00 90.75 74 MET A C 1
ATOM 566 O O . MET A 1 74 ? -15.384 15.854 19.108 1.00 90.75 74 MET A O 1
ATOM 570 N N . ASN A 1 75 ? -17.219 17.072 19.561 1.00 93.25 75 ASN A N 1
ATOM 571 C CA . ASN A 1 75 ? -16.645 17.713 20.744 1.00 93.25 75 ASN A CA 1
ATOM 572 C C . ASN A 1 75 ? -16.392 16.697 21.865 1.00 93.25 75 ASN A C 1
ATOM 574 O O . ASN A 1 75 ? -15.325 16.707 22.473 1.00 93.25 75 ASN A O 1
ATOM 578 N N . GLU A 1 76 ? -17.340 15.792 22.112 1.00 94.31 76 GLU A N 1
ATOM 579 C CA . GLU A 1 76 ? -17.214 14.761 23.145 1.00 94.31 76 GLU A CA 1
ATOM 580 C C . GLU A 1 76 ? -16.134 13.726 22.841 1.00 94.31 76 GLU A C 1
ATOM 582 O O . GLU A 1 76 ? -15.574 13.151 23.777 1.00 94.31 76 GLU A O 1
ATOM 587 N N . MET A 1 77 ? -15.868 13.459 21.563 1.00 93.94 77 MET A N 1
ATOM 588 C CA . MET A 1 77 ? -14.911 12.444 21.129 1.00 93.94 77 MET A CA 1
ATOM 589 C C . MET A 1 77 ? -13.486 12.958 20.964 1.00 93.94 77 MET A C 1
ATOM 591 O O . MET A 1 77 ? -12.549 12.160 20.894 1.00 93.94 77 MET A O 1
ATOM 595 N N . THR A 1 78 ? -13.295 14.274 20.954 1.00 93.50 78 THR A N 1
ATOM 596 C CA . THR A 1 78 ? -11.962 14.868 20.861 1.00 93.50 78 THR A CA 1
ATOM 597 C C . THR A 1 78 ? -11.088 14.408 22.035 1.00 93.50 78 THR A C 1
ATOM 599 O O . THR A 1 78 ? -11.433 14.591 23.200 1.00 93.50 78 THR A O 1
ATOM 602 N N . GLY A 1 79 ? -9.945 13.787 21.725 1.00 93.81 79 GLY A N 1
ATOM 603 C CA . GLY A 1 79 ? -8.984 13.285 22.715 1.00 93.81 79 GLY A CA 1
ATOM 604 C C . GLY A 1 79 ? -9.328 11.931 23.351 1.00 93.81 79 GLY A C 1
ATOM 605 O O . GLY A 1 79 ? -8.561 11.451 24.184 1.00 93.81 79 GLY A O 1
ATOM 606 N N . LYS A 1 80 ? -10.443 11.294 22.971 1.00 95.75 80 LYS A N 1
ATOM 607 C CA . LYS A 1 80 ? -10.814 9.952 23.446 1.00 95.75 80 LYS A CA 1
ATOM 608 C C . LYS A 1 80 ? -10.305 8.847 22.503 1.00 95.75 80 LYS A C 1
ATOM 610 O O . LYS A 1 80 ? -10.024 9.120 21.335 1.00 95.75 80 LYS A O 1
ATOM 615 N N . PRO A 1 81 ? -10.198 7.593 22.987 1.00 96.12 81 PRO A N 1
ATOM 616 C CA . PRO A 1 81 ? -9.842 6.457 22.144 1.00 96.12 81 PRO A CA 1
ATOM 617 C C . PRO A 1 81 ? -10.829 6.253 20.993 1.00 96.12 81 PRO A C 1
ATOM 619 O O . PRO A 1 81 ? -12.036 6.445 21.145 1.00 96.12 81 PRO A O 1
ATOM 622 N N . TRP A 1 82 ? -10.299 5.801 19.863 1.00 95.81 82 TRP A N 1
ATOM 623 C CA . TRP A 1 82 ? -11.058 5.400 18.688 1.00 95.81 82 TRP A CA 1
ATOM 624 C C . TRP A 1 82 ? -10.375 4.189 18.041 1.00 95.81 82 TRP A C 1
ATOM 626 O O . TRP A 1 82 ? -9.198 3.924 18.297 1.00 95.81 82 TRP A O 1
ATOM 636 N N . ALA A 1 83 ? -11.111 3.433 17.233 1.00 95.31 83 ALA A N 1
ATOM 637 C CA . ALA A 1 83 ? -10.608 2.239 16.567 1.00 95.31 83 ALA A CA 1
ATOM 638 C C . ALA A 1 83 ? -11.270 2.028 15.204 1.00 95.31 83 ALA A C 1
ATOM 640 O O . ALA A 1 83 ? -12.434 2.368 15.001 1.00 95.31 83 ALA A O 1
ATOM 641 N N . THR A 1 84 ? -10.532 1.395 14.291 1.00 94.75 84 THR A N 1
ATOM 642 C CA . THR A 1 84 ? -11.096 0.743 13.104 1.00 94.75 84 THR A CA 1
ATOM 643 C C . THR A 1 84 ? -10.920 -0.761 13.255 1.00 94.75 84 THR A C 1
ATOM 645 O O . THR A 1 84 ? -9.804 -1.233 13.454 1.00 94.75 84 THR A O 1
ATOM 648 N N . VAL A 1 85 ? -12.014 -1.513 13.177 1.00 95.31 85 VAL A N 1
ATOM 649 C CA . VAL A 1 85 ? -12.024 -2.968 13.355 1.00 95.31 85 VAL A CA 1
ATOM 650 C C . VAL A 1 85 ? -12.497 -3.628 12.070 1.00 95.31 85 VAL A C 1
ATOM 652 O O . VAL A 1 85 ? -13.659 -3.481 11.703 1.00 95.31 85 VAL A O 1
ATOM 655 N N . SER A 1 86 ? -11.619 -4.383 11.412 1.00 95.50 86 SER A N 1
ATOM 656 C CA . SER A 1 86 ? -11.996 -5.309 10.338 1.00 95.50 86 SER A CA 1
ATOM 657 C C . SER A 1 86 ? -12.265 -6.683 10.946 1.00 95.50 86 SER A C 1
ATOM 659 O O . SER A 1 86 ? -11.335 -7.395 11.322 1.00 95.50 86 SER A O 1
ATOM 661 N N . TYR A 1 87 ? -13.544 -7.021 11.103 1.00 96.81 87 TYR A N 1
ATOM 662 C CA . TYR A 1 87 ? -14.005 -8.227 11.781 1.00 96.81 87 TYR A CA 1
ATOM 663 C C . TYR A 1 87 ? -14.519 -9.268 10.784 1.00 96.81 87 TYR A C 1
ATOM 665 O O . TYR A 1 87 ? -15.295 -8.958 9.877 1.00 96.81 87 TYR A O 1
ATOM 673 N N . HI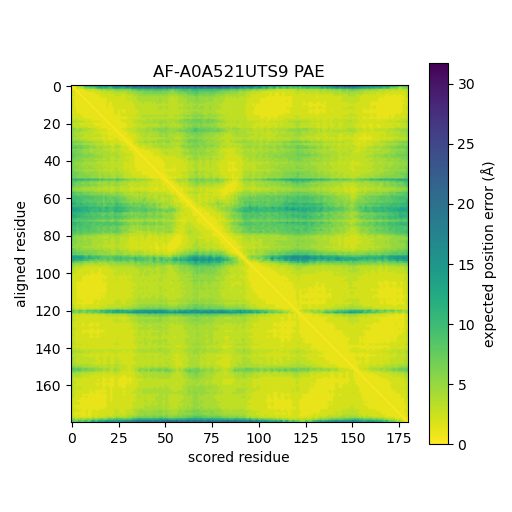S A 1 88 ? -14.107 -10.514 11.004 1.00 95.81 88 HIS A N 1
ATOM 674 C CA . HIS A 1 88 ? -14.555 -11.687 10.265 1.00 95.81 88 HIS A CA 1
ATOM 675 C C . HIS A 1 88 ? -14.932 -12.782 11.260 1.00 95.81 88 HIS A C 1
ATOM 677 O O . HIS A 1 88 ? -14.122 -13.158 12.109 1.00 95.81 88 HIS A O 1
ATOM 683 N N . LYS A 1 89 ? -16.141 -13.331 11.141 1.00 94.75 89 LYS A N 1
ATOM 684 C CA . LYS A 1 89 ? -16.650 -14.385 12.032 1.00 94.75 89 LYS A CA 1
ATOM 685 C C . LYS A 1 89 ? -15.893 -15.700 11.916 1.00 94.75 89 LYS A C 1
ATOM 687 O O . LYS A 1 89 ? -15.890 -16.491 12.855 1.00 94.75 89 LYS A O 1
ATOM 692 N N . ALA A 1 90 ? -15.307 -15.959 10.754 1.00 92.81 90 ALA A N 1
ATOM 693 C CA . ALA A 1 90 ? -14.587 -17.187 10.485 1.00 92.81 90 ALA A CA 1
ATOM 694 C C . ALA A 1 90 ? -13.358 -16.916 9.622 1.00 92.81 90 ALA A C 1
ATOM 696 O O . ALA A 1 90 ? -13.416 -16.199 8.623 1.00 92.81 90 ALA A O 1
ATOM 697 N N . MET A 1 91 ? -12.249 -17.554 9.986 1.00 90.88 91 MET A N 1
ATOM 698 C CA . MET A 1 91 ? -11.047 -17.574 9.167 1.00 90.88 91 MET A CA 1
ATOM 699 C C . MET A 1 91 ? -11.194 -18.638 8.076 1.00 90.88 91 MET A C 1
ATOM 701 O O . MET A 1 91 ? -11.413 -19.812 8.369 1.00 90.88 91 MET A O 1
ATOM 705 N N . ASN A 1 92 ? -11.053 -18.242 6.810 1.00 85.56 92 ASN A N 1
ATOM 706 C CA . ASN A 1 92 ? -11.009 -19.179 5.690 1.00 85.56 92 ASN A CA 1
ATOM 707 C C . ASN A 1 92 ? -9.550 -19.474 5.314 1.00 85.56 92 ASN A C 1
ATOM 709 O O . ASN A 1 92 ? -8.804 -18.564 4.962 1.00 85.56 92 ASN A O 1
ATOM 713 N N . ALA A 1 93 ? -9.151 -20.747 5.362 1.00 80.75 93 ALA A N 1
ATOM 714 C CA . ALA A 1 93 ? -7.787 -21.181 5.048 1.00 80.75 93 ALA A CA 1
ATOM 715 C C . ALA A 1 93 ? -7.474 -21.240 3.535 1.00 80.75 93 ALA A C 1
ATOM 717 O O . ALA A 1 93 ? -6.327 -21.451 3.140 1.00 80.75 93 ALA A O 1
ATOM 718 N N . GLY A 1 94 ? -8.477 -21.086 2.665 1.00 84.88 94 GLY A N 1
ATOM 719 C CA . GLY A 1 94 ? -8.310 -21.156 1.217 1.00 84.88 94 GLY A CA 1
ATOM 720 C C . GLY A 1 94 ? -7.525 -19.969 0.650 1.00 84.88 94 GLY A C 1
ATOM 721 O O . GLY A 1 94 ? -8.095 -18.918 0.379 1.00 84.88 94 GLY A O 1
ATOM 722 N N . MET A 1 95 ? -6.227 -20.154 0.398 1.00 86.06 95 MET A N 1
ATOM 723 C CA . MET A 1 95 ? -5.365 -19.117 -0.197 1.00 86.06 95 MET A CA 1
ATOM 724 C C . MET A 1 95 ? -5.363 -19.107 -1.733 1.00 86.06 95 MET A C 1
ATOM 726 O O . MET A 1 95 ? -5.073 -18.078 -2.342 1.00 86.06 95 MET A O 1
ATOM 730 N N . SER A 1 96 ? -5.708 -20.225 -2.379 1.00 92.31 96 SER A N 1
ATOM 731 C CA . SER A 1 96 ? -5.565 -20.408 -3.834 1.00 92.31 96 SER A CA 1
ATOM 732 C C . SER A 1 96 ? -6.292 -19.342 -4.656 1.00 92.31 96 SER A C 1
ATOM 734 O O . SER A 1 96 ? -5.713 -18.759 -5.572 1.00 92.31 96 SER A O 1
ATOM 736 N N . MET A 1 97 ? -7.540 -19.029 -4.302 1.00 92.56 97 MET A N 1
ATOM 737 C CA . MET A 1 97 ? -8.316 -18.006 -5.006 1.00 92.56 97 MET A CA 1
ATOM 738 C C . MET A 1 97 ? -7.735 -16.602 -4.838 1.00 92.56 97 MET A C 1
ATOM 740 O O . MET A 1 97 ? -7.792 -15.814 -5.781 1.00 92.56 97 MET A O 1
ATOM 744 N N . ASN A 1 98 ? -7.146 -16.292 -3.682 1.00 92.19 98 ASN A N 1
ATOM 745 C CA . ASN A 1 98 ? -6.488 -15.007 -3.460 1.00 92.19 98 ASN A CA 1
ATOM 746 C C . ASN A 1 98 ? -5.213 -14.896 -4.300 1.00 92.19 98 ASN A C 1
ATOM 748 O O . ASN A 1 98 ? -4.995 -13.863 -4.924 1.00 92.19 98 ASN A O 1
ATOM 752 N N . MET A 1 99 ? -4.436 -15.978 -4.410 1.00 94.19 99 MET A N 1
ATOM 753 C CA . MET A 1 99 ? -3.246 -16.013 -5.266 1.00 94.19 99 MET A CA 1
ATOM 754 C C . MET A 1 99 ? -3.591 -15.817 -6.746 1.00 94.19 99 MET A C 1
ATOM 756 O O . MET A 1 99 ? -2.946 -15.023 -7.425 1.00 94.19 99 MET A O 1
ATOM 760 N N . ILE A 1 100 ? -4.633 -16.497 -7.244 1.00 96.25 100 ILE A N 1
ATOM 761 C CA . ILE A 1 100 ? -5.091 -16.338 -8.634 1.00 96.25 100 ILE A CA 1
ATOM 762 C C . ILE A 1 100 ? -5.533 -14.896 -8.886 1.00 96.25 100 ILE A C 1
ATOM 764 O O . ILE A 1 100 ? -5.134 -14.294 -9.882 1.00 96.25 100 ILE A O 1
ATOM 768 N N . ARG A 1 101 ? -6.340 -14.327 -7.982 1.00 95.69 101 ARG A N 1
ATOM 769 C CA . ARG A 1 101 ? -6.791 -12.933 -8.088 1.00 95.69 101 ARG A CA 1
ATOM 770 C C . ARG A 1 101 ? -5.611 -11.962 -8.079 1.00 95.69 101 ARG A C 1
ATOM 772 O O . ARG A 1 101 ? -5.584 -11.082 -8.933 1.00 95.69 101 ARG A O 1
ATOM 779 N N . GLY A 1 102 ? -4.642 -12.158 -7.184 1.00 96.44 102 GLY A N 1
ATOM 780 C CA . GLY A 1 102 ? -3.423 -11.349 -7.104 1.00 96.44 102 GLY A CA 1
ATOM 781 C C . GLY A 1 102 ? -2.648 -11.354 -8.419 1.00 96.44 102 GLY A C 1
ATOM 782 O O . GLY A 1 102 ? -2.465 -10.304 -9.027 1.00 96.44 102 GLY A O 1
ATOM 783 N N . LEU A 1 103 ? -2.331 -12.543 -8.942 1.00 97.75 103 LEU A N 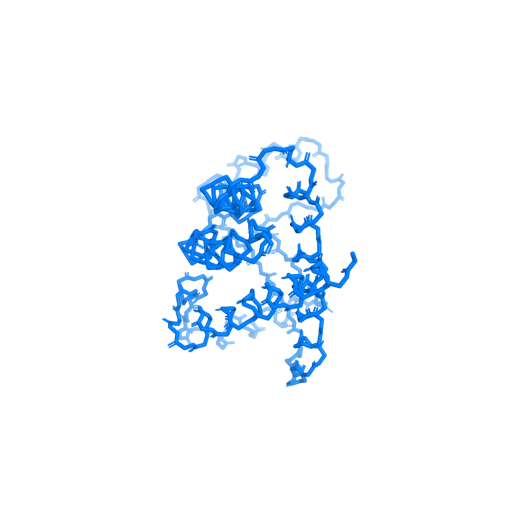1
ATOM 784 C CA . LEU A 1 103 ? -1.615 -12.674 -10.213 1.00 97.75 103 LEU A CA 1
ATOM 785 C C . LEU A 1 103 ? -2.362 -12.012 -11.382 1.00 97.75 103 LEU A C 1
ATOM 787 O O . LEU A 1 103 ? -1.747 -11.359 -12.224 1.00 97.75 103 LEU A O 1
ATOM 791 N N . VAL A 1 104 ? -3.687 -12.167 -11.455 1.00 98.44 104 VAL A N 1
ATOM 792 C CA . VAL A 1 104 ? -4.495 -11.531 -12.509 1.00 98.44 104 VAL A CA 1
ATOM 793 C C . VAL A 1 104 ? -4.436 -10.007 -12.400 1.00 98.44 104 VAL A C 1
ATOM 795 O O . VAL A 1 104 ? -4.251 -9.338 -13.418 1.00 98.44 104 VAL A O 1
ATOM 798 N N . VAL A 1 105 ? -4.554 -9.453 -11.190 1.00 98.25 105 VAL A N 1
ATOM 799 C CA . VAL A 1 105 ? -4.440 -8.005 -10.955 1.00 98.25 105 VAL A CA 1
ATOM 800 C C . VAL A 1 105 ? -3.055 -7.496 -11.351 1.00 98.25 105 VAL A C 1
ATOM 802 O O . VAL A 1 105 ? -2.966 -6.466 -12.022 1.00 98.25 105 VAL A O 1
ATOM 805 N N . ASP A 1 106 ? -1.987 -8.228 -11.037 1.00 98.44 106 ASP A N 1
ATOM 806 C CA . ASP A 1 106 ? -0.621 -7.841 -11.402 1.00 98.44 106 ASP A CA 1
ATOM 807 C C . ASP A 1 106 ? -0.386 -7.878 -12.916 1.00 98.44 106 ASP A C 1
ATOM 809 O O . ASP A 1 106 ? 0.220 -6.963 -13.477 1.00 98.44 106 ASP A O 1
ATOM 813 N N . LEU A 1 107 ? -0.920 -8.886 -13.612 1.00 98.62 107 LEU A N 1
ATOM 814 C CA . LEU A 1 107 ? -0.866 -8.963 -15.075 1.00 98.62 107 LEU A CA 1
ATOM 815 C C . LEU A 1 107 ? -1.620 -7.803 -15.738 1.00 98.62 107 LEU A C 1
ATOM 817 O O . LEU A 1 107 ? -1.111 -7.199 -16.686 1.00 98.62 107 LEU A O 1
ATOM 821 N N . VAL A 1 108 ? -2.814 -7.465 -15.241 1.00 98.69 108 VAL A N 1
ATOM 822 C CA . VAL A 1 108 ? -3.597 -6.322 -15.741 1.00 98.69 108 VAL A CA 1
ATOM 823 C C . VAL A 1 108 ? -2.872 -5.007 -15.456 1.00 98.69 108 VAL A C 1
ATOM 825 O O . VAL A 1 108 ? -2.761 -4.158 -16.339 1.00 98.69 108 VAL A O 1
ATOM 828 N N . THR A 1 109 ? -2.310 -4.849 -14.261 1.00 98.50 109 THR A N 1
ATOM 829 C CA . THR A 1 109 ? -1.553 -3.653 -13.868 1.00 98.50 109 THR A CA 1
ATOM 830 C C . THR A 1 109 ? -0.312 -3.472 -14.740 1.00 98.50 109 THR A C 1
ATOM 832 O O . THR A 1 109 ? -0.085 -2.393 -15.292 1.00 98.50 109 THR A O 1
ATOM 835 N N . ALA A 1 110 ? 0.449 -4.544 -14.964 1.00 98.69 110 ALA A N 1
ATOM 836 C CA . ALA A 1 110 ? 1.596 -4.540 -15.862 1.00 98.69 110 ALA A CA 1
ATOM 837 C C . ALA A 1 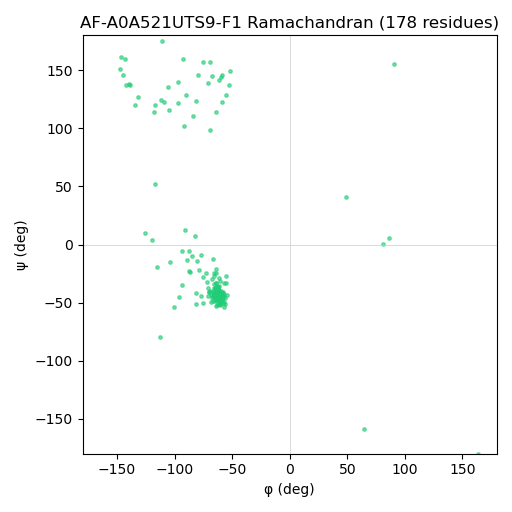110 ? 1.199 -4.236 -17.314 1.00 98.69 110 ALA A C 1
ATOM 839 O O . ALA A 1 110 ? 1.925 -3.533 -18.019 1.00 98.69 110 ALA A O 1
ATOM 840 N N . PHE A 1 111 ? 0.045 -4.725 -17.778 1.00 98.56 111 PHE A N 1
ATOM 841 C CA . PHE A 1 111 ? -0.489 -4.378 -19.095 1.00 98.56 111 PHE A CA 1
ATOM 842 C C . PHE A 1 111 ? -0.757 -2.876 -19.218 1.00 98.56 111 PHE A C 1
ATOM 844 O O . PHE A 1 111 ? -0.317 -2.259 -20.191 1.00 98.56 111 PHE A O 1
ATOM 851 N N . LEU A 1 112 ? -1.421 -2.281 -18.225 1.00 98.69 112 LEU A N 1
ATOM 852 C CA . LEU A 1 112 ? -1.710 -0.846 -18.199 1.00 98.69 112 LEU A CA 1
ATOM 853 C C . LEU A 1 112 ? -0.426 -0.010 -18.158 1.00 98.69 112 LEU A C 1
ATOM 855 O O . LEU A 1 112 ? -0.320 0.971 -18.895 1.00 98.69 112 LEU A O 1
ATOM 859 N N . LEU A 1 113 ? 0.576 -0.425 -17.378 1.00 98.56 113 LEU A N 1
ATOM 860 C CA . LEU A 1 113 ? 1.880 0.240 -17.340 1.00 98.56 113 LEU A CA 1
ATOM 861 C C . LEU A 1 113 ? 2.598 0.160 -18.696 1.00 98.56 113 LEU A C 1
ATOM 863 O O . LEU A 1 113 ? 3.070 1.175 -19.204 1.00 98.56 113 LEU A O 1
ATOM 867 N N . VAL A 1 114 ? 2.644 -1.019 -19.324 1.00 98.50 114 VAL A N 1
ATOM 868 C CA . VAL A 1 114 ? 3.229 -1.202 -20.667 1.00 98.50 114 VAL A CA 1
ATOM 869 C C . VAL A 1 114 ? 2.504 -0.348 -21.704 1.00 98.50 114 VAL A C 1
ATOM 871 O O . VAL A 1 114 ? 3.146 0.255 -22.567 1.00 98.50 114 VAL A O 1
ATOM 874 N N . TRP A 1 115 ? 1.174 -0.279 -21.634 1.00 98.06 115 TRP A N 1
ATOM 875 C CA . TRP A 1 115 ? 0.377 0.582 -22.501 1.00 98.06 115 TRP A CA 1
ATOM 876 C C . TRP A 1 115 ? 0.723 2.061 -22.295 1.00 98.06 115 TRP A C 1
ATOM 878 O O . TRP A 1 115 ? 0.983 2.747 -23.283 1.00 98.06 115 TRP A O 1
ATOM 888 N N . LEU A 1 116 ? 0.796 2.524 -21.042 1.00 98.19 116 LEU A N 1
ATOM 889 C CA . LEU A 1 116 ? 1.135 3.903 -20.685 1.00 98.19 116 LEU A CA 1
ATOM 890 C C . LEU A 1 116 ? 2.532 4.287 -21.186 1.00 98.19 116 LEU A C 1
ATOM 892 O O . LEU A 1 116 ? 2.681 5.279 -21.897 1.00 98.19 116 LEU A O 1
ATOM 896 N N . LEU A 1 117 ? 3.546 3.471 -20.884 1.00 97.81 117 LEU A N 1
ATOM 897 C CA . LEU A 1 117 ? 4.917 3.693 -21.354 1.00 97.81 117 LEU A CA 1
ATOM 898 C C . LEU A 1 117 ? 4.997 3.672 -22.886 1.00 97.81 117 LEU A C 1
ATOM 900 O O . LEU A 1 117 ? 5.726 4.460 -23.481 1.00 97.81 117 LEU A O 1
ATOM 904 N N . GLY A 1 118 ? 4.202 2.821 -23.541 1.00 96.12 118 GLY A N 1
ATOM 905 C CA . GLY A 1 118 ? 4.106 2.755 -24.999 1.00 96.12 118 GLY A CA 1
ATOM 906 C C . GLY A 1 118 ? 3.500 3.997 -25.663 1.00 96.12 118 GLY A C 1
ATOM 907 O O . GLY A 1 118 ? 3.592 4.122 -26.883 1.00 96.12 118 GLY A O 1
ATOM 908 N N . LYS A 1 119 ? 2.887 4.914 -24.902 1.00 96.56 119 LYS A N 1
ATOM 909 C CA 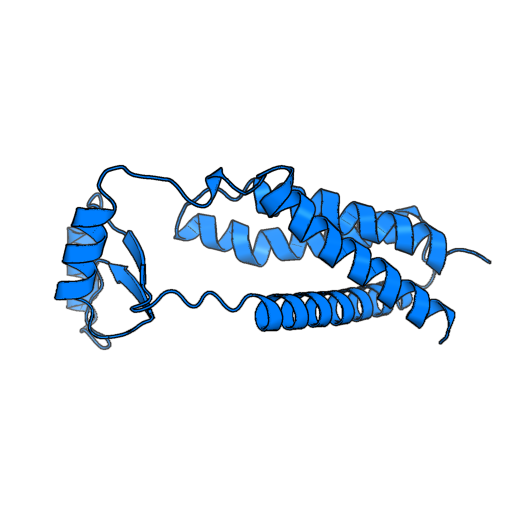. LYS A 1 119 ? 2.426 6.220 -25.407 1.00 96.56 119 LYS A CA 1
ATOM 910 C C . LYS A 1 119 ? 3.518 7.287 -25.412 1.00 96.56 119 LYS A C 1
ATOM 912 O O . LYS A 1 119 ? 3.318 8.347 -25.999 1.00 96.56 119 LYS A O 1
ATOM 917 N N . ILE A 1 120 ? 4.668 7.018 -24.800 1.00 95.56 120 ILE A N 1
ATOM 918 C CA . ILE A 1 120 ? 5.791 7.950 -24.746 1.00 95.56 120 ILE A CA 1
ATOM 919 C C . ILE A 1 120 ? 6.606 7.808 -26.037 1.00 95.56 120 ILE A C 1
ATOM 921 O O . ILE A 1 120 ? 7.255 6.789 -26.262 1.00 95.56 120 ILE A O 1
ATOM 925 N N . GLY A 1 121 ? 6.570 8.835 -26.895 1.00 88.75 121 GLY A N 1
ATOM 926 C CA . GLY A 1 121 ? 7.185 8.792 -28.230 1.00 88.75 121 GLY A CA 1
ATOM 927 C C . GLY A 1 121 ? 8.702 8.566 -28.229 1.00 88.75 121 GLY A C 1
ATOM 928 O O . GLY A 1 121 ? 9.223 7.910 -29.126 1.00 88.75 121 GLY A O 1
ATOM 929 N N . SER A 1 122 ? 9.403 9.053 -27.202 1.00 90.44 122 SER A N 1
ATOM 930 C CA . SER A 1 122 ? 10.847 8.878 -27.003 1.00 90.44 122 SER A CA 1
ATOM 931 C C . SER A 1 122 ? 11.139 8.084 -25.726 1.00 90.44 122 SER A C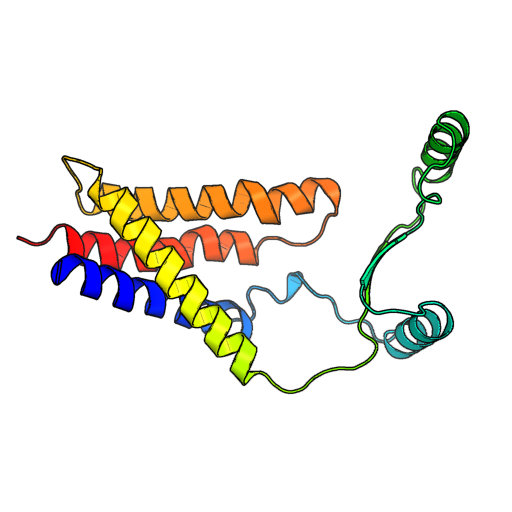 1
ATOM 933 O O . SER A 1 122 ? 11.869 8.550 -24.852 1.00 90.44 122 SER A O 1
ATOM 935 N N . LEU A 1 123 ? 10.510 6.914 -25.573 1.00 96.44 123 LEU A N 1
ATOM 936 C CA . LEU A 1 123 ? 10.744 6.053 -24.415 1.00 96.44 123 LEU A CA 1
ATOM 937 C C . LEU A 1 123 ? 12.201 5.561 -24.399 1.00 96.44 123 LEU A C 1
ATOM 939 O O . LEU A 1 123 ? 12.603 4.769 -25.252 1.00 96.44 123 LEU A O 1
ATOM 943 N N . ASP A 1 124 ? 12.965 5.991 -23.398 1.00 97.19 124 ASP A N 1
ATOM 944 C CA . ASP A 1 124 ? 14.280 5.444 -23.071 1.00 97.19 124 ASP A CA 1
ATOM 945 C C . ASP A 1 124 ? 14.251 4.669 -21.739 1.00 97.19 124 ASP A C 1
ATOM 947 O O . ASP A 1 124 ? 13.225 4.590 -21.053 1.00 97.19 124 ASP A O 1
ATOM 951 N N . PHE A 1 125 ? 15.377 4.040 -21.388 1.00 97.88 125 PHE A N 1
ATOM 952 C CA . PHE A 1 125 ? 15.486 3.235 -20.170 1.00 97.88 125 PHE A CA 1
ATOM 953 C C . PHE A 1 125 ? 15.159 4.053 -18.914 1.00 97.88 125 PHE A C 1
ATOM 955 O O . PHE A 1 125 ? 14.412 3.596 -18.048 1.00 97.88 125 PHE A O 1
ATOM 962 N N . LYS A 1 126 ? 15.686 5.279 -18.826 1.00 98.00 126 LYS A N 1
ATOM 963 C CA . LYS A 1 126 ? 15.504 6.157 -17.669 1.00 98.00 126 LYS A CA 1
ATOM 964 C C . LYS A 1 126 ? 14.044 6.589 -17.553 1.00 98.00 126 LYS A C 1
ATOM 966 O O . LYS A 1 126 ? 13.488 6.536 -16.459 1.00 98.00 126 LYS A O 1
ATOM 971 N N . THR A 1 127 ? 13.411 6.971 -18.658 1.00 98.00 127 THR A N 1
ATOM 972 C CA . THR A 1 127 ? 11.996 7.345 -18.704 1.00 98.00 127 THR A CA 1
ATOM 973 C C . THR A 1 127 ? 11.095 6.177 -18.319 1.00 98.00 127 THR A C 1
ATOM 975 O O . THR A 1 127 ? 10.130 6.387 -17.591 1.00 98.00 127 THR A O 1
ATOM 978 N N . ALA A 1 128 ? 11.413 4.947 -18.729 1.00 98.31 128 ALA A N 1
ATOM 979 C CA . ALA A 1 128 ? 10.650 3.766 -18.327 1.00 98.31 128 ALA A CA 1
ATOM 980 C C . ALA A 1 128 ? 10.752 3.482 -16.818 1.00 98.31 128 ALA A C 1
ATOM 982 O O . ALA A 1 128 ? 9.732 3.237 -16.171 1.00 98.31 128 ALA A O 1
ATOM 983 N N . VAL A 1 129 ? 11.959 3.564 -16.245 1.00 98.62 129 VAL A N 1
ATOM 984 C CA . VAL A 1 129 ? 12.179 3.378 -14.800 1.00 98.62 129 VAL A CA 1
ATOM 985 C C . VAL A 1 129 ? 11.471 4.470 -14.001 1.00 98.62 129 VAL A C 1
ATOM 987 O O . VAL A 1 129 ? 10.661 4.162 -13.129 1.00 98.62 129 VAL A O 1
ATOM 990 N N . LEU A 1 130 ? 11.720 5.743 -14.325 1.00 98.38 130 LEU A N 1
ATOM 991 C CA . LEU A 1 130 ? 11.109 6.873 -13.621 1.00 98.38 130 LEU A CA 1
ATOM 992 C C . LEU A 1 130 ? 9.591 6.906 -13.800 1.00 98.38 130 LEU A C 1
ATOM 994 O O . LEU A 1 130 ? 8.884 7.203 -12.846 1.00 98.38 130 LEU A O 1
ATOM 998 N N . GLY A 1 131 ? 9.083 6.564 -14.985 1.00 98.31 131 GLY A N 1
ATOM 999 C CA . GLY A 1 131 ? 7.648 6.451 -15.237 1.00 98.31 131 GLY A CA 1
ATOM 1000 C C . GLY A 1 131 ? 6.999 5.355 -14.394 1.00 98.31 131 GLY A C 1
ATOM 1001 O O . GLY A 1 131 ? 5.933 5.571 -13.829 1.00 98.31 131 GLY A O 1
ATOM 1002 N N . SER A 1 132 ? 7.666 4.209 -14.236 1.00 98.69 132 SER A N 1
ATOM 1003 C CA . SER A 1 132 ? 7.170 3.116 -13.389 1.00 98.69 132 SER A CA 1
ATOM 1004 C C . SER A 1 132 ? 7.174 3.503 -11.908 1.00 98.69 132 SER A C 1
ATOM 1006 O O . SER A 1 132 ? 6.159 3.336 -11.238 1.00 98.69 132 SER A O 1
ATOM 1008 N N . ILE A 1 133 ? 8.264 4.103 -11.415 1.00 98.69 133 ILE A N 1
ATOM 1009 C CA . ILE A 1 133 ? 8.344 4.624 -10.039 1.00 98.69 133 ILE A CA 1
ATOM 1010 C C . ILE A 1 133 ? 7.308 5.729 -9.811 1.00 98.69 133 ILE A C 1
ATOM 1012 O O . ILE A 1 133 ? 6.711 5.780 -8.745 1.00 98.69 133 ILE A O 1
ATOM 1016 N N . ALA A 1 134 ? 7.043 6.591 -10.796 1.00 98.62 134 ALA A N 1
ATOM 1017 C CA . ALA A 1 134 ? 6.007 7.613 -10.681 1.00 98.62 134 ALA A CA 1
ATOM 1018 C C . ALA A 1 134 ? 4.613 6.989 -10.517 1.00 98.62 134 ALA A C 1
ATOM 1020 O O . ALA A 1 134 ? 3.838 7.458 -9.688 1.00 98.62 134 ALA A O 1
ATOM 1021 N N . VAL A 1 135 ? 4.300 5.912 -11.249 1.00 98.50 135 VAL A N 1
ATOM 1022 C CA . VAL A 1 135 ? 3.054 5.151 -11.047 1.00 98.50 135 VAL A CA 1
ATOM 1023 C C . VAL A 1 135 ? 3.002 4.552 -9.641 1.00 98.50 135 VAL A C 1
ATOM 1025 O O . VAL A 1 135 ? 1.994 4.724 -8.953 1.00 98.50 135 VAL A O 1
ATOM 1028 N N . GLY A 1 136 ? 4.097 3.945 -9.176 1.00 98.38 136 GLY A N 1
ATOM 1029 C CA . GLY A 1 136 ? 4.220 3.450 -7.803 1.00 98.38 136 GLY A CA 1
ATOM 1030 C C . GLY A 1 136 ? 3.980 4.538 -6.758 1.00 98.38 136 GLY A C 1
ATOM 1031 O O . GLY A 1 136 ? 3.118 4.393 -5.892 1.00 98.38 136 GLY A O 1
ATOM 1032 N N . ALA A 1 137 ? 4.657 5.677 -6.887 1.00 98.62 137 ALA A N 1
ATOM 1033 C CA . ALA A 1 137 ? 4.513 6.824 -6.000 1.00 98.62 137 ALA A CA 1
ATOM 1034 C C . ALA A 1 137 ? 3.083 7.382 -6.000 1.00 98.62 137 ALA A C 1
ATOM 1036 O O . ALA A 1 137 ? 2.543 7.652 -4.932 1.00 98.62 137 ALA A O 1
ATOM 1037 N N . MET A 1 138 ? 2.438 7.512 -7.164 1.00 98.56 138 MET A N 1
ATOM 1038 C CA . MET A 1 138 ? 1.034 7.931 -7.240 1.00 98.56 138 MET A CA 1
ATOM 1039 C C . MET A 1 138 ? 0.122 6.941 -6.515 1.00 98.56 138 MET A C 1
ATOM 1041 O O . MET A 1 138 ? -0.733 7.367 -5.740 1.00 98.56 138 MET A O 1
ATOM 1045 N N . SER A 1 139 ? 0.325 5.635 -6.714 1.00 97.19 139 SER A N 1
ATOM 1046 C CA . SER A 1 139 ? -0.466 4.603 -6.037 1.00 97.19 139 SER A CA 1
ATOM 1047 C C . SER A 1 139 ? -0.309 4.670 -4.513 1.00 97.19 139 SER A C 1
ATOM 1049 O O . SER A 1 139 ? -1.307 4.645 -3.799 1.00 97.19 139 SER A O 1
ATOM 1051 N N . TYR A 1 140 ? 0.915 4.882 -4.020 1.00 98.44 140 TYR A N 1
ATOM 1052 C CA . TYR A 1 140 ? 1.209 5.043 -2.598 1.00 98.44 140 TYR A CA 1
ATOM 1053 C C . TYR A 1 140 ? 0.620 6.326 -2.003 1.00 98.44 140 TYR A C 1
ATOM 1055 O O . TYR A 1 140 ? -0.035 6.299 -0.961 1.00 98.44 140 TYR A O 1
ATOM 1063 N N . LEU A 1 141 ? 0.826 7.464 -2.664 1.00 98.56 141 LEU A N 1
ATOM 1064 C CA . LEU A 1 141 ? 0.387 8.757 -2.144 1.00 98.56 141 LEU A CA 1
ATOM 1065 C C . LEU A 1 141 ? -1.137 8.847 -2.064 1.00 98.56 141 LEU A C 1
ATOM 1067 O O . LEU A 1 141 ? -1.664 9.429 -1.122 1.00 98.56 141 LEU A O 1
ATOM 1071 N N . THR A 1 142 ? -1.837 8.272 -3.042 1.00 97.88 142 THR A N 1
ATOM 1072 C CA . THR A 1 142 ? -3.294 8.414 -3.164 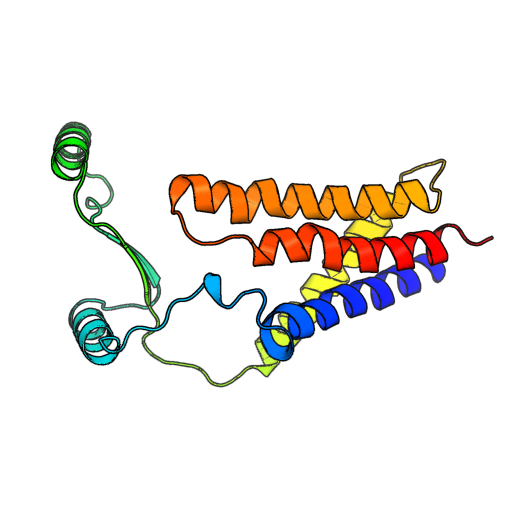1.00 97.88 142 THR A CA 1
ATOM 1073 C C . THR A 1 142 ? -4.084 7.395 -2.353 1.00 97.88 142 THR A C 1
ATOM 1075 O O . THR A 1 142 ? -5.227 7.689 -2.010 1.00 97.88 142 THR A O 1
ATOM 1078 N N . ILE A 1 143 ? -3.499 6.236 -2.024 1.00 96.62 143 ILE A N 1
ATOM 1079 C CA . ILE A 1 143 ? -4.196 5.163 -1.305 1.00 96.62 143 ILE A CA 1
ATOM 1080 C C . ILE A 1 143 ? -3.622 4.962 0.109 1.00 96.62 143 ILE A C 1
ATOM 1082 O O . ILE A 1 143 ? -4.234 5.484 1.042 1.00 96.62 143 ILE A O 1
ATOM 1086 N N . PRO A 1 144 ? -2.484 4.272 0.338 1.00 97.12 144 PRO A N 1
ATOM 1087 C CA . PRO A 1 144 ? -2.023 3.972 1.693 1.00 97.12 144 PRO A CA 1
ATOM 1088 C C . PRO A 1 144 ? -1.613 5.224 2.469 1.00 97.12 144 PRO A C 1
ATOM 1090 O O . PRO A 1 144 ? -2.010 5.377 3.623 1.00 97.12 144 PRO A O 1
ATOM 1093 N N . TYR A 1 145 ? -0.872 6.154 1.858 1.00 98.00 145 TYR A N 1
ATOM 1094 C CA . TYR A 1 145 ? -0.424 7.344 2.577 1.00 98.00 145 TYR A CA 1
ATOM 1095 C C . TYR A 1 145 ? -1.594 8.264 2.918 1.00 98.00 145 TYR A C 1
ATOM 1097 O O . TYR A 1 145 ? -1.760 8.628 4.081 1.00 98.00 145 TYR A O 1
ATOM 1105 N N . LEU A 1 146 ? -2.453 8.574 1.938 1.00 97.75 146 LEU A N 1
ATOM 1106 C CA . LEU A 1 146 ? -3.650 9.376 2.184 1.00 97.75 146 LEU A CA 1
ATOM 1107 C C . LEU A 1 146 ? -4.548 8.732 3.243 1.00 97.75 146 LEU A C 1
ATOM 1109 O O . LEU A 1 146 ? -5.033 9.438 4.120 1.00 97.75 146 LEU A O 1
ATOM 1113 N N . ASN A 1 147 ? -4.728 7.408 3.218 1.00 96.19 147 ASN A N 1
ATOM 1114 C CA . ASN A 1 147 ? -5.458 6.704 4.268 1.00 96.19 147 ASN A CA 1
ATOM 1115 C C . ASN A 1 147 ? -4.810 6.920 5.648 1.00 96.19 147 ASN A C 1
ATOM 1117 O O . ASN A 1 147 ? -5.509 7.300 6.584 1.00 96.19 147 ASN A O 1
ATOM 1121 N N . SER A 1 148 ? -3.484 6.797 5.760 1.00 96.31 148 SER A N 1
ATOM 1122 C CA . SER A 1 148 ? -2.774 6.988 7.034 1.00 96.31 148 SER A CA 1
ATOM 1123 C C . SER A 1 148 ? -2.832 8.412 7.590 1.00 96.31 148 SER A C 1
ATOM 1125 O O . SER A 1 148 ? -2.755 8.598 8.801 1.00 96.31 148 SER A O 1
ATOM 1127 N N . ILE A 1 149 ? -3.036 9.425 6.740 1.00 97.00 149 ILE A N 1
ATOM 1128 C CA . ILE A 1 149 ? -3.264 10.804 7.200 1.00 97.00 149 ILE A CA 1
ATOM 1129 C C . ILE A 1 149 ? -4.549 10.888 8.037 1.00 97.00 149 ILE A C 1
ATOM 1131 O O . ILE A 1 149 ? -4.597 11.631 9.015 1.00 97.00 149 ILE A O 1
ATOM 1135 N N . TRP A 1 150 ? -5.579 10.122 7.669 1.00 94.25 150 TRP A N 1
ATOM 1136 C CA . TRP A 1 150 ? -6.885 10.142 8.333 1.00 94.25 150 TRP A CA 1
ATOM 1137 C C . TRP A 1 150 ? -7.026 9.081 9.425 1.00 94.25 150 TRP A C 1
ATOM 1139 O O . TRP A 1 150 ? -7.681 9.332 10.433 1.00 94.25 150 TRP A O 1
ATOM 1149 N N . TYR A 1 151 ? -6.418 7.910 9.228 1.00 93.38 151 TYR A N 1
ATOM 1150 C CA . TYR A 1 151 ? -6.623 6.730 10.071 1.00 93.38 151 TYR A CA 1
ATOM 1151 C C . TYR A 1 151 ? -5.339 6.222 10.751 1.00 93.38 151 TYR A C 1
ATOM 1153 O O . TYR A 1 151 ? -5.363 5.213 11.453 1.00 93.38 151 TYR A O 1
ATOM 1161 N N . GLY A 1 152 ? -4.212 6.913 10.587 1.00 91.94 152 GLY A N 1
ATOM 1162 C CA . GLY A 1 152 ? -2.933 6.495 11.156 1.00 91.94 152 GLY A CA 1
ATOM 1163 C C . GLY A 1 152 ? -2.414 5.171 10.583 1.00 91.94 152 GLY A C 1
ATOM 1164 O O . GLY A 1 152 ? -2.793 4.743 9.496 1.00 91.94 152 GLY A O 1
ATOM 1165 N N . GLY A 1 153 ? -1.520 4.523 11.332 1.00 91.88 153 GLY A N 1
ATOM 1166 C CA . GLY A 1 153 ? -0.879 3.268 10.932 1.00 91.88 153 GLY A CA 1
ATOM 1167 C C . GLY A 1 153 ? 0.431 3.461 10.163 1.00 91.88 153 GLY A C 1
ATOM 1168 O O . GLY A 1 153 ? 0.686 4.504 9.558 1.00 91.88 153 GLY A O 1
ATOM 1169 N N . SER A 1 154 ? 1.294 2.445 10.224 1.00 94.88 154 SER A N 1
ATOM 1170 C CA . SER A 1 154 ? 2.539 2.432 9.456 1.00 94.88 154 SER A CA 1
ATOM 1171 C C . SER A 1 154 ? 2.244 2.243 7.971 1.00 94.88 154 SER A C 1
ATOM 1173 O O . SER A 1 154 ? 1.399 1.438 7.593 1.00 94.88 154 SER A O 1
ATOM 1175 N N . THR A 1 155 ? 2.965 2.972 7.124 1.00 97.06 155 THR A N 1
ATOM 1176 C CA . THR A 1 155 ? 2.889 2.840 5.661 1.00 97.06 155 THR A CA 1
ATOM 1177 C C . THR A 1 155 ? 4.253 2.600 5.025 1.00 97.06 155 THR A C 1
ATOM 1179 O O . THR A 1 155 ? 4.391 2.633 3.801 1.00 97.06 155 THR A O 1
ATOM 1182 N N . VAL A 1 156 ? 5.273 2.337 5.848 1.00 96.19 156 VAL A N 1
ATOM 1183 C CA . VAL A 1 156 ? 6.661 2.192 5.397 1.00 96.19 156 VAL A CA 1
ATOM 1184 C C . VAL A 1 156 ? 6.798 1.051 4.395 1.00 96.19 156 VAL A C 1
ATOM 1186 O O . VAL A 1 156 ? 7.484 1.228 3.389 1.00 96.19 156 VAL A O 1
ATOM 1189 N N . GLY A 1 157 ? 6.114 -0.079 4.601 1.00 97.12 157 GLY A N 1
ATOM 1190 C CA . GLY A 1 157 ? 6.190 -1.176 3.646 1.00 97.12 157 GLY A CA 1
ATOM 1191 C C . GLY A 1 157 ? 5.589 -0.825 2.293 1.00 97.12 157 GLY A C 1
ATOM 1192 O O . GLY A 1 157 ? 6.222 -1.052 1.265 1.00 97.12 157 GLY A O 1
ATOM 1193 N N . TYR A 1 158 ? 4.445 -0.139 2.275 1.00 98.00 158 TYR A N 1
ATOM 1194 C CA . TYR A 1 158 ? 3.851 0.345 1.025 1.00 98.00 158 TYR A CA 1
ATOM 1195 C C . TYR A 1 158 ? 4.723 1.388 0.310 1.00 98.00 158 TYR A C 1
ATOM 1197 O O . TYR A 1 158 ? 4.744 1.427 -0.921 1.00 98.00 158 TYR A O 1
ATOM 1205 N N . LEU A 1 159 ? 5.456 2.226 1.051 1.00 98.12 159 LEU A N 1
ATOM 1206 C CA . LEU A 1 159 ? 6.428 3.154 0.464 1.00 98.12 159 LEU A CA 1
ATOM 1207 C C . LEU A 1 159 ? 7.594 2.397 -0.183 1.00 98.12 159 LEU A C 1
ATOM 1209 O O . LEU A 1 159 ? 8.045 2.763 -1.270 1.00 98.12 159 LEU A O 1
ATOM 1213 N N . ILE A 1 160 ? 8.081 1.343 0.475 1.00 98.19 160 ILE A N 1
ATOM 1214 C CA . ILE A 1 160 ? 9.136 0.492 -0.075 1.00 98.19 160 ILE A CA 1
ATOM 1215 C C . ILE A 1 160 ? 8.641 -0.194 -1.346 1.00 98.19 160 ILE A C 1
ATOM 1217 O O . ILE A 1 160 ? 9.341 -0.139 -2.353 1.00 98.19 160 ILE A O 1
ATOM 1221 N N . ASP A 1 161 ? 7.431 -0.751 -1.353 1.00 98.12 161 ASP A N 1
ATOM 1222 C CA . ASP A 1 161 ? 6.828 -1.343 -2.551 1.00 98.12 161 ASP A CA 1
ATOM 1223 C C . ASP A 1 161 ? 6.723 -0.324 -3.695 1.00 98.12 161 ASP A C 1
ATOM 1225 O O . ASP A 1 161 ? 7.136 -0.608 -4.822 1.00 98.12 161 ASP A O 1
ATOM 1229 N N . ALA A 1 162 ? 6.278 0.903 -3.406 1.00 98.12 162 ALA A N 1
ATOM 1230 C CA . ALA A 1 162 ? 6.154 1.986 -4.385 1.00 98.12 162 ALA A CA 1
ATOM 1231 C C . ALA A 1 162 ? 7.461 2.305 -5.130 1.00 98.12 162 ALA A C 1
ATOM 1233 O O . ALA A 1 162 ? 7.422 2.785 -6.265 1.00 98.12 162 ALA A O 1
ATOM 1234 N N . ILE A 1 163 ? 8.610 2.030 -4.508 1.00 98.19 163 ILE A N 1
ATOM 1235 C CA . ILE A 1 163 ? 9.936 2.263 -5.084 1.00 98.19 163 ILE A CA 1
ATOM 1236 C C . ILE A 1 163 ? 10.530 0.962 -5.622 1.00 98.19 163 ILE A C 1
ATOM 1238 O O . ILE A 1 163 ? 10.940 0.905 -6.779 1.00 98.19 163 ILE A O 1
ATOM 1242 N N . ALA A 1 164 ? 10.606 -0.079 -4.799 1.00 98.19 164 ALA A N 1
ATOM 1243 C CA . ALA A 1 164 ? 11.320 -1.307 -5.109 1.00 98.19 164 ALA A CA 1
ATOM 1244 C C . ALA A 1 164 ? 10.550 -2.180 -6.104 1.00 98.19 164 ALA A C 1
ATOM 1246 O O . ALA A 1 164 ? 11.103 -2.536 -7.143 1.00 98.19 164 ALA A O 1
ATOM 1247 N N . GLN A 1 165 ? 9.266 -2.454 -5.858 1.00 98.12 165 GLN A N 1
ATOM 1248 C CA . GLN A 1 165 ? 8.433 -3.262 -6.754 1.00 98.12 165 GLN A CA 1
ATOM 1249 C C . GLN A 1 165 ? 8.332 -2.617 -8.142 1.00 98.12 165 GLN A C 1
ATOM 1251 O O . GLN A 1 165 ? 8.630 -3.235 -9.170 1.00 98.12 165 GLN A O 1
ATOM 1256 N N . TRP A 1 166 ? 7.958 -1.336 -8.165 1.00 98.56 166 TRP A N 1
ATOM 1257 C CA . TRP A 1 166 ? 7.781 -0.569 -9.397 1.00 98.56 166 TRP A CA 1
ATOM 1258 C C . TRP A 1 166 ? 9.106 -0.235 -10.077 1.00 98.56 166 TRP A C 1
ATOM 1260 O O . TRP A 1 166 ? 9.172 -0.203 -11.305 1.00 98.56 166 TRP A O 1
ATOM 1270 N N . GLY A 1 167 ? 10.175 -0.039 -9.307 1.00 98.62 167 GLY A N 1
ATOM 1271 C CA . GLY A 1 167 ? 11.529 0.126 -9.820 1.00 98.62 167 GLY A CA 1
ATOM 1272 C C . GLY A 1 167 ? 12.034 -1.137 -10.510 1.00 98.62 167 GLY A C 1
ATOM 1273 O O . GLY A 1 167 ? 12.526 -1.048 -11.632 1.00 98.62 167 GLY A O 1
ATOM 1274 N N . LEU A 1 168 ? 11.854 -2.318 -9.909 1.00 98.69 168 LEU A N 1
ATOM 1275 C CA . LEU A 1 168 ? 12.233 -3.602 -10.513 1.00 98.69 168 LEU A CA 1
ATOM 1276 C C . LEU A 1 168 ? 11.462 -3.868 -11.810 1.00 98.69 168 LEU A C 1
ATOM 1278 O O . LEU A 1 168 ? 12.068 -4.199 -12.835 1.00 98.69 168 LEU A O 1
ATOM 1282 N N . ALA A 1 169 ? 10.142 -3.660 -11.798 1.00 98.69 169 ALA A N 1
ATOM 1283 C CA . ALA A 1 169 ? 9.330 -3.747 -13.009 1.00 98.69 169 ALA A CA 1
ATOM 1284 C C . ALA A 1 169 ? 9.794 -2.723 -14.060 1.00 98.69 169 ALA A C 1
ATOM 1286 O O . ALA A 1 169 ? 9.980 -3.072 -15.226 1.00 98.69 169 ALA A O 1
ATOM 1287 N N . GLY A 1 170 ? 10.062 -1.483 -13.647 1.00 98.56 170 GLY A N 1
ATOM 1288 C CA . GLY A 1 170 ? 10.549 -0.410 -14.508 1.00 98.56 170 GLY A CA 1
ATOM 1289 C C . GLY A 1 170 ? 11.917 -0.685 -15.127 1.00 98.56 170 GLY A C 1
ATOM 1290 O O . GLY A 1 170 ? 12.116 -0.379 -16.299 1.00 98.56 170 GLY A O 1
ATOM 1291 N N . VAL A 1 171 ? 12.842 -1.314 -14.397 1.00 98.75 171 VAL A N 1
ATOM 1292 C CA . VAL A 1 171 ? 14.155 -1.738 -14.915 1.00 98.75 171 VAL A CA 1
ATOM 1293 C C . VAL A 1 171 ? 13.979 -2.791 -16.004 1.00 98.75 171 VAL A C 1
ATOM 1295 O O . VAL A 1 171 ? 14.551 -2.660 -17.090 1.00 98.75 171 VAL A O 1
ATOM 1298 N N . TRP A 1 172 ? 13.147 -3.806 -15.757 1.00 98.69 172 TRP A N 1
ATOM 1299 C CA . TRP A 1 172 ? 12.834 -4.815 -16.766 1.00 98.69 172 TRP A CA 1
ATOM 1300 C C . TRP A 1 172 ? 12.186 -4.189 -18.008 1.00 98.69 172 TRP A C 1
ATOM 1302 O O . TRP A 1 172 ? 12.630 -4.438 -19.132 1.00 98.69 172 TRP A O 1
ATOM 1312 N N . LEU A 1 173 ? 11.166 -3.348 -17.820 1.00 98.56 173 LEU A N 1
ATOM 1313 C CA . LEU A 1 173 ? 10.438 -2.707 -18.915 1.00 98.56 173 LEU A CA 1
ATOM 1314 C C . LEU A 1 173 ? 11.324 -1.740 -19.696 1.00 98.56 173 LEU A C 1
ATOM 1316 O O . LEU A 1 173 ? 11.320 -1.773 -20.926 1.00 98.56 173 LEU A O 1
ATOM 1320 N N . GLY A 1 174 ? 12.133 -0.943 -19.003 1.00 97.88 174 GLY A N 1
ATOM 1321 C CA . GLY A 1 174 ? 13.116 -0.060 -19.610 1.00 97.88 174 GLY A CA 1
ATOM 1322 C C . GLY A 1 174 ? 14.106 -0.832 -20.460 1.00 97.88 174 GLY A C 1
ATOM 1323 O O . GLY A 1 174 ? 14.381 -0.423 -21.581 1.00 97.88 174 GLY A O 1
ATOM 1324 N N . TRP A 1 175 ? 14.585 -1.987 -20.002 1.00 97.88 175 TRP A N 1
ATOM 1325 C CA . TRP A 1 175 ? 15.475 -2.825 -20.801 1.00 97.88 175 TRP A CA 1
ATOM 1326 C C . TRP A 1 175 ? 14.753 -3.507 -21.974 1.00 97.88 175 TRP A C 1
ATOM 1328 O O . TRP A 1 175 ? 15.281 -3.561 -23.082 1.00 97.88 175 TRP A O 1
ATOM 1338 N N . TRP A 1 176 ? 13.560 -4.068 -21.775 1.00 97.81 176 TRP A N 1
ATOM 1339 C CA . TRP A 1 176 ? 12.850 -4.846 -22.798 1.00 97.81 176 TRP A CA 1
ATOM 1340 C C . TRP A 1 176 ? 12.173 -3.982 -23.867 1.00 97.81 176 TRP A C 1
ATOM 1342 O O . TRP A 1 176 ? 12.284 -4.268 -25.061 1.00 97.81 176 TRP A O 1
ATOM 1352 N N . MET A 1 177 ? 11.488 -2.909 -23.476 1.00 95.88 177 MET A N 1
ATOM 1353 C CA . MET A 1 177 ? 10.701 -2.084 -24.399 1.00 95.88 177 MET A CA 1
ATOM 1354 C C . MET A 1 177 ? 11.568 -1.181 -25.281 1.00 95.88 177 MET A C 1
ATOM 1356 O O . MET A 1 177 ? 11.176 -0.914 -26.418 1.00 95.88 177 MET A O 1
ATOM 1360 N N . THR A 1 178 ? 12.756 -0.788 -24.815 1.00 94.81 178 THR A N 1
ATOM 1361 C CA . THR A 1 178 ? 13.652 0.148 -25.525 1.00 94.81 178 THR A CA 1
ATOM 1362 C C . THR A 1 178 ? 14.702 -0.542 -26.398 1.00 94.81 178 THR A C 1
ATOM 1364 O O . THR A 1 178 ? 15.411 0.113 -27.159 1.00 94.81 178 THR A O 1
ATOM 1367 N N . ARG A 1 179 ? 14.789 -1.879 -26.342 1.00 89.38 179 ARG A N 1
ATOM 1368 C CA . ARG A 1 179 ? 15.641 -2.661 -27.246 1.00 89.38 179 ARG A CA 1
ATOM 1369 C C . ARG A 1 179 ? 15.224 -2.493 -28.706 1.00 89.38 179 ARG A C 1
ATOM 1371 O O . ARG A 1 179 ? 14.023 -2.453 -28.985 1.00 89.38 179 ARG A O 1
ATOM 1378 N N . LYS A 1 180 ? 16.215 -2.420 -29.595 1.00 72.56 180 LYS A N 1
ATOM 1379 C CA . LYS A 1 180 ? 16.025 -2.411 -31.051 1.00 72.56 180 LYS A CA 1
ATOM 1380 C C . LYS A 1 180 ? 15.535 -3.768 -31.540 1.00 72.56 180 LYS A C 1
ATOM 1382 O O . LYS A 1 180 ? 16.042 -4.783 -31.014 1.00 72.56 180 LYS A O 1
#

Secondary structure (DSSP, 8-state):
-HHHHHHHHHHHHHHHHHHHIIIIIS-TTTTSS---TTHHHHHHHHHHH--SSEEEEES-PPTT--HHHHHHHHHHHTTS--EEEEE-SS-----HHHHHHHHHHHHHHHHHHHHHHTT-TT--HHHHHHHHHHHHHHHHIIIIIHHHHHH----HHHHHHHHHHHHHHHHHHHHHHS--

Sequence (180 aa):
MKKQLTATVVAGIILFAWQFVSWAALNIHGSETQYTENQGAILEALSANLSADGTYFMPQLAPGSPKEEQKVFMNEMTGKPWATVSYHKAMNAGMSMNMIRGLVVDLVTAFLLVWLLGKIGSLDFKTAVLGSIAVGAMSYLTIPYLNSIWYGGSTVGYLIDAIAQWGLAGVWLGWWMTRK

Foldseek 3Di:
DVLLLVLLLVLLVLLLVVVCCLCPVVNVVVQQDDDDPCVVVVLVVCVVPPPDFDKDKPPDDDPPDDPVVVVVVVVVCVPHDIDIDGDDPDDDPDCPVVSVVSSVVSSVVSSVLSVVLVVPPPQALVCLLVSLLVVLVCVLVVPVVVCCVPHNTDCRSSNCCSNPSSNVSSNSSNVRVRDD

Solvent-accessible surface area (backbone atoms only — not comparable to full-atom values): 10060 Å² total; per-residue (Å²): 107,72,69,56,52,54,48,14,53,54,29,10,47,45,44,44,53,40,53,49,41,39,53,70,73,64,40,52,48,54,72,64,57,84,88,61,93,59,48,64,63,52,50,52,55,45,61,77,72,50,93,65,66,48,76,44,67,38,84,69,80,65,91,87,65,54,73,68,58,53,55,51,49,53,64,71,46,62,93,53,90,69,51,77,46,81,44,66,93,67,89,79,86,78,53,65,66,56,52,54,51,48,46,51,50,26,34,53,50,24,40,52,50,52,53,57,54,68,69,44,92,81,55,40,45,65,55,33,23,52,50,29,25,48,52,22,43,50,55,30,53,68,44,58,47,48,48,28,76,78,71,48,77,59,50,65,34,54,52,47,41,17,45,54,40,25,32,54,30,9,50,52,43,12,58,62,72,54,55,133

Radius of gyration: 21.39 Å; Cα contacts (8 Å, |Δi|>4): 171; chains: 1; bounding box: 45×40×56 Å

pLDDT: mean 95.53, std 4.03, range [68.81, 98.75]